Protein AF-A0A256WC87-F1 (afdb_monomer)

Secondary structure (DSSP, 8-state):
---S-HHHHHHTSS--GGG--------S-S-TTTSSPEEEE-TTS-EEEEEEEESSS-TTTTTHHHHHHHHHT-EEEEEEEEE-GGG-EE-SSSEEEEETHHHHHTTTS-HHHHHHHHHHHH--SEEEEE--TT--SS--GGGTEEEEETTEEEEEE--TTSTTHHHHHHHHHHHHHSBPTTSSB-EEEEEE-TT---TTS-EEETTEEEEEE-SSTTHHHHHHHHHHHSTTSEEEEEESS-BTTBSTTTT----S------EE-PPP--TT--------EE--------SS--PPP----TTT--------

pLDDT: mean 81.89, std 24.26, range [24.34, 98.88]

Structure (mmCIF, N/CA/C/O backbone):
data_AF-A0A256WC87-F1
#
_entry.id   AF-A0A256WC87-F1
#
loop_
_atom_site.group_PDB
_atom_site.id
_atom_site.type_symbol
_atom_site.label_atom_id
_atom_site.label_alt_id
_atom_site.label_comp_id
_atom_site.label_asym_id
_atom_site.label_entity_id
_atom_site.label_seq_id
_atom_site.pdbx_PDB_ins_code
_atom_site.Cartn_x
_atom_site.Cartn_y
_atom_site.Cartn_z
_atom_site.occupancy
_atom_site.B_iso_or_equiv
_atom_site.auth_seq_id
_atom_site.auth_comp_id
_atom_site.auth_asym_id
_atom_site.auth_atom_id
_atom_site.pdbx_PDB_model_num
ATOM 1 N N . MET A 1 1 ? -25.444 23.204 -10.578 1.00 29.23 1 MET A N 1
ATOM 2 C CA . MET A 1 1 ? -25.761 22.072 -11.476 1.00 29.23 1 MET A CA 1
ATOM 3 C C . MET A 1 1 ? -24.717 21.003 -11.229 1.00 29.23 1 MET A C 1
ATOM 5 O O . MET A 1 1 ? -23.544 21.307 -11.392 1.00 29.23 1 MET A O 1
ATOM 9 N N . LEU A 1 2 ? -25.117 19.812 -10.780 1.00 29.81 2 LEU A N 1
ATOM 10 C CA . LEU A 1 2 ? -24.203 18.667 -10.701 1.00 29.81 2 LEU A CA 1
ATOM 11 C C . LEU A 1 2 ? -23.815 18.253 -12.134 1.00 29.81 2 LEU A C 1
ATOM 13 O O . LEU A 1 2 ? -24.707 18.223 -12.989 1.00 29.81 2 LEU A O 1
ATOM 17 N N . PRO A 1 3 ? -22.534 17.967 -12.429 1.00 38.38 3 PRO A N 1
ATOM 18 C CA . PRO A 1 3 ? -22.144 17.466 -13.740 1.00 38.38 3 PRO A CA 1
ATOM 19 C C . PRO A 1 3 ? -22.794 16.102 -14.005 1.00 38.38 3 PRO A C 1
ATOM 21 O O . PRO A 1 3 ? -23.102 15.343 -13.085 1.00 38.38 3 PRO A O 1
ATOM 24 N N . ILE A 1 4 ? -23.047 15.819 -15.282 1.00 40.47 4 ILE A N 1
ATOM 25 C CA . ILE A 1 4 ? -23.907 14.719 -15.732 1.00 40.47 4 ILE A CA 1
ATOM 26 C C . ILE A 1 4 ? -23.342 13.354 -15.303 1.00 40.47 4 ILE A C 1
ATOM 28 O O . ILE A 1 4 ? -22.422 12.821 -15.916 1.00 40.47 4 ILE A O 1
ATOM 32 N N . ASN A 1 5 ? -23.959 12.806 -14.253 1.00 45.59 5 ASN A N 1
ATOM 33 C CA . ASN A 1 5 ? -24.055 11.398 -13.867 1.00 45.59 5 ASN A CA 1
ATOM 34 C C . ASN A 1 5 ? -22.873 10.477 -14.228 1.00 45.59 5 ASN A C 1
ATOM 36 O O . ASN A 1 5 ? -22.835 9.876 -15.305 1.00 45.59 5 ASN A O 1
ATOM 40 N N . THR A 1 6 ? -22.069 10.137 -13.217 1.00 50.97 6 THR A N 1
ATOM 41 C CA . THR A 1 6 ? -21.246 8.912 -13.189 1.00 50.97 6 THR A CA 1
ATOM 42 C C . THR A 1 6 ? -22.076 7.673 -13.562 1.00 50.97 6 THR A C 1
ATOM 44 O O . THR A 1 6 ? -21.622 6.831 -14.333 1.00 50.97 6 THR A O 1
ATOM 47 N N . LYS A 1 7 ? -23.351 7.625 -13.128 1.00 45.94 7 LYS A N 1
ATOM 48 C CA . LYS A 1 7 ? -24.334 6.606 -13.541 1.00 45.94 7 LYS A CA 1
ATOM 49 C C . LYS A 1 7 ? -24.484 6.494 -15.064 1.00 45.94 7 LYS A C 1
ATOM 51 O O . LYS A 1 7 ? -24.552 5.385 -15.575 1.00 45.94 7 LYS A O 1
ATOM 56 N N . THR A 1 8 ? -24.500 7.606 -15.803 1.00 49.91 8 THR A N 1
ATOM 57 C CA . THR A 1 8 ? -24.667 7.600 -17.267 1.00 49.91 8 THR A CA 1
ATOM 58 C C . THR A 1 8 ? -23.422 7.064 -17.974 1.00 49.91 8 THR A C 1
ATOM 60 O O . THR A 1 8 ? -23.573 6.321 -18.935 1.00 49.91 8 THR A O 1
ATOM 63 N N . ARG A 1 9 ? -22.209 7.345 -17.471 1.00 54.00 9 ARG A N 1
ATOM 64 C CA . ARG A 1 9 ? -20.972 6.726 -17.992 1.00 54.00 9 ARG A CA 1
ATOM 65 C C . ARG A 1 9 ? -20.932 5.213 -17.758 1.00 54.00 9 ARG A C 1
ATOM 67 O O . ARG A 1 9 ? -20.596 4.473 -18.680 1.00 54.00 9 ARG A O 1
ATOM 74 N N . VAL A 1 10 ? -21.320 4.752 -16.565 1.00 55.41 10 VAL A N 1
ATOM 75 C CA . VAL A 1 10 ? -21.417 3.313 -16.255 1.00 55.41 10 VAL A CA 1
ATOM 76 C C . VAL A 1 10 ? -22.456 2.628 -17.155 1.00 55.41 10 VAL A C 1
ATOM 78 O O . VAL A 1 10 ? -22.163 1.582 -17.720 1.00 55.41 10 VAL A O 1
ATOM 81 N N . LEU A 1 11 ? -23.615 3.260 -17.385 1.00 49.59 11 LEU A N 1
ATOM 82 C CA . LEU A 1 11 ? -24.676 2.770 -18.283 1.00 49.59 11 LEU A CA 1
ATOM 83 C C . LEU A 1 11 ? -24.272 2.659 -19.767 1.00 49.59 11 LEU A C 1
ATOM 85 O O . LEU A 1 11 ? -24.942 1.954 -20.515 1.00 49.59 11 LEU A O 1
ATOM 89 N N . THR A 1 12 ? -23.212 3.345 -20.205 1.00 51.91 12 THR A N 1
ATOM 90 C CA . THR A 1 12 ? -22.693 3.267 -21.588 1.00 51.91 12 THR A CA 1
ATOM 91 C C . THR A 1 12 ? -21.538 2.280 -21.774 1.00 51.91 12 THR A C 1
ATOM 93 O O . THR A 1 12 ? -21.081 2.086 -22.897 1.00 51.91 12 THR A O 1
ATOM 96 N N . SER A 1 13 ? -21.052 1.668 -20.693 1.00 57.66 13 SER A N 1
ATOM 97 C CA . SER A 1 13 ? -19.962 0.688 -20.715 1.00 57.66 13 SER A CA 1
ATOM 98 C C . SER A 1 13 ? -20.528 -0.738 -20.633 1.00 57.66 13 SER A C 1
ATOM 100 O O . SER A 1 13 ? -21.537 -0.929 -19.956 1.00 57.66 13 SER A O 1
ATOM 102 N N . PRO A 1 14 ? -19.898 -1.772 -21.227 1.00 57.88 14 PRO A N 1
ATOM 103 C CA . PRO A 1 14 ? -20.316 -3.176 -21.072 1.00 57.88 14 PRO A CA 1
ATOM 104 C C . PRO A 1 14 ? -20.108 -3.756 -19.651 1.00 57.88 14 PRO A C 1
ATOM 106 O O . PRO A 1 14 ? -20.120 -4.971 -19.466 1.00 57.88 14 PRO A O 1
ATOM 109 N N . ILE A 1 15 ? -19.910 -2.907 -18.637 1.00 66.88 15 ILE A N 1
ATOM 110 C CA . ILE A 1 15 ? -19.771 -3.294 -17.231 1.00 66.88 15 ILE A CA 1
ATOM 111 C C . ILE A 1 15 ? -21.112 -3.827 -16.714 1.00 66.88 15 ILE A C 1
ATOM 113 O O . ILE A 1 15 ? -22.155 -3.185 -16.843 1.00 66.88 15 ILE A O 1
ATOM 117 N N . ALA A 1 16 ? -21.080 -4.993 -16.069 1.00 68.06 16 ALA A N 1
ATOM 118 C CA . ALA A 1 16 ? -22.251 -5.580 -15.431 1.00 68.06 16 ALA A CA 1
ATOM 119 C C . ALA A 1 16 ? -22.661 -4.773 -14.184 1.00 68.06 16 ALA A C 1
ATOM 121 O O . ALA A 1 16 ? -22.195 -5.040 -13.079 1.00 68.06 16 ALA A O 1
ATOM 122 N N . ILE A 1 17 ? -23.586 -3.823 -14.361 1.00 72.62 17 ILE A N 1
ATOM 123 C CA . ILE A 1 17 ? -24.139 -2.952 -13.299 1.00 72.62 17 ILE A CA 1
ATOM 124 C C . ILE A 1 17 ? -24.705 -3.755 -12.115 1.00 72.62 17 ILE A C 1
ATOM 126 O O . ILE A 1 17 ? -24.721 -3.267 -10.992 1.00 72.62 17 ILE A O 1
ATOM 130 N N . ALA A 1 18 ? -25.105 -5.010 -12.341 1.00 79.81 18 ALA A N 1
ATOM 131 C CA . ALA A 1 18 ? -25.522 -5.949 -11.298 1.00 79.81 18 ALA A CA 1
ATOM 132 C C . ALA A 1 18 ? -24.468 -6.187 -10.191 1.00 79.81 18 ALA A C 1
ATOM 134 O O . ALA A 1 18 ? -24.830 -6.657 -9.118 1.00 79.81 18 ALA A O 1
ATOM 135 N N . ASN A 1 19 ? -23.194 -5.857 -10.438 1.00 77.31 19 ASN A N 1
ATOM 136 C CA . ASN A 1 19 ? -22.092 -5.954 -9.477 1.00 77.31 19 ASN A CA 1
ATOM 137 C C . ASN A 1 19 ? -21.581 -4.573 -9.005 1.00 77.31 19 ASN A C 1
ATOM 139 O O . ASN A 1 19 ? -20.462 -4.483 -8.501 1.00 77.31 19 ASN A O 1
ATOM 143 N N . CYS A 1 20 ? -22.355 -3.496 -9.196 1.00 79.75 20 CYS A N 1
ATOM 144 C CA . CYS A 1 20 ? -21.966 -2.128 -8.843 1.00 79.75 20 CYS A CA 1
ATOM 145 C C . CYS A 1 20 ? -22.897 -1.523 -7.782 1.00 79.75 20 CYS A C 1
ATOM 147 O O . CYS A 1 20 ? -24.007 -1.091 -8.096 1.00 79.75 20 CYS A O 1
ATOM 149 N N . ASP A 1 21 ? -22.392 -1.409 -6.555 1.00 81.25 21 ASP A N 1
ATOM 150 C CA . ASP A 1 21 ? -23.007 -0.630 -5.478 1.00 81.25 21 ASP A CA 1
ATOM 151 C C . ASP A 1 21 ? -22.465 0.813 -5.473 1.00 81.25 21 ASP A C 1
ATOM 153 O O . ASP A 1 21 ? -21.366 1.081 -5.966 1.00 81.25 21 ASP A O 1
ATOM 157 N N . PHE A 1 22 ? -23.235 1.767 -4.939 1.00 82.56 22 PHE A N 1
ATOM 158 C CA . PHE A 1 22 ? -22.880 3.193 -4.947 1.00 82.56 22 PHE A CA 1
ATOM 159 C C . PHE A 1 22 ? -23.104 3.835 -3.578 1.00 82.56 22 PHE A C 1
ATOM 161 O O . PHE A 1 22 ? -24.246 3.993 -3.150 1.00 82.56 22 PHE A O 1
ATOM 168 N N . ILE A 1 23 ? -22.023 4.302 -2.954 1.00 84.62 23 ILE A N 1
ATOM 169 C CA . ILE A 1 23 ? -22.073 5.192 -1.789 1.00 84.62 23 ILE A CA 1
ATOM 170 C C . ILE A 1 23 ? -22.092 6.640 -2.292 1.00 84.62 23 ILE A C 1
ATOM 172 O O . ILE A 1 23 ? -21.316 7.009 -3.175 1.00 84.62 23 ILE A O 1
ATOM 176 N N . ILE A 1 24 ? -22.996 7.464 -1.756 1.00 88.88 24 ILE A N 1
ATOM 177 C CA . ILE A 1 24 ? -23.088 8.891 -2.095 1.00 88.88 24 ILE A CA 1
ATOM 178 C C . ILE A 1 24 ? -22.466 9.702 -0.957 1.00 88.88 24 ILE A C 1
ATOM 180 O O . ILE A 1 24 ? -23.066 9.863 0.105 1.00 88.88 24 ILE A O 1
ATOM 184 N N . ALA A 1 25 ? -21.272 10.229 -1.213 1.00 89.19 25 ALA A N 1
ATOM 185 C CA . ALA A 1 25 ? -20.515 11.094 -0.317 1.00 89.19 25 ALA A CA 1
ATOM 186 C C . ALA A 1 25 ? -19.774 12.169 -1.135 1.00 89.19 25 ALA A C 1
ATOM 188 O O . ALA A 1 25 ? -19.466 11.924 -2.306 1.00 89.19 25 ALA A O 1
ATOM 189 N N . PRO A 1 26 ? -19.493 13.357 -0.572 1.00 93.12 26 PRO A N 1
ATOM 190 C CA . PRO A 1 26 ? -18.476 14.237 -1.133 1.00 93.12 26 PRO A CA 1
ATOM 191 C C . PRO A 1 26 ? -17.089 13.611 -0.919 1.00 93.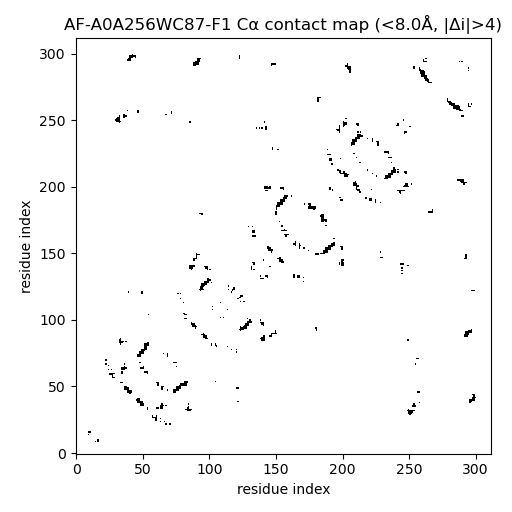12 26 PRO A C 1
ATOM 193 O O . PRO A 1 26 ? -16.834 13.068 0.146 1.00 93.12 26 PRO A O 1
ATOM 196 N N . SER A 1 27 ? -16.195 13.736 -1.898 1.00 93.44 27 SER A N 1
ATOM 197 C CA . SER A 1 27 ? -14.758 13.472 -1.743 1.00 93.44 27 SER A CA 1
ATOM 198 C C . SER A 1 27 ? -13.973 14.659 -2.312 1.00 93.44 27 SER A C 1
ATOM 200 O O . SER A 1 27 ? -14.484 15.420 -3.142 1.00 93.44 27 SER A O 1
ATOM 202 N N . ASN A 1 28 ? -12.747 14.862 -1.839 1.00 97.00 28 ASN A N 1
ATOM 203 C CA . ASN A 1 28 ? -11.798 15.805 -2.423 1.00 97.00 28 ASN A CA 1
ATOM 204 C C . ASN A 1 28 ? -10.981 15.167 -3.553 1.00 97.00 28 ASN A C 1
ATOM 206 O O . ASN A 1 28 ? -10.520 15.896 -4.434 1.00 97.00 28 ASN A O 1
ATOM 210 N N . SER A 1 29 ? -10.805 13.844 -3.548 1.00 95.62 29 SER A N 1
ATOM 211 C CA . SER A 1 29 ? -9.947 13.159 -4.512 1.00 95.62 29 SER A CA 1
ATOM 212 C C . SER A 1 29 ? -10.430 11.756 -4.909 1.00 95.62 29 SER A C 1
ATOM 214 O O . SER A 1 29 ? -11.580 11.379 -4.667 1.00 95.62 29 SER A O 1
ATOM 216 N N . TYR A 1 30 ? -9.557 11.033 -5.621 1.00 92.19 30 TYR A N 1
ATOM 217 C CA . TYR A 1 30 ? -9.735 9.655 -6.079 1.00 92.19 30 TYR A CA 1
ATOM 218 C C . TYR A 1 30 ? -8.702 8.682 -5.477 1.00 92.19 30 TYR A C 1
ATOM 220 O O . TYR A 1 30 ? -8.708 7.508 -5.841 1.00 92.19 30 TYR A O 1
ATOM 228 N N . TRP A 1 31 ? -7.826 9.136 -4.568 1.00 94.50 31 TRP A N 1
ATOM 229 C CA . TRP A 1 31 ? -6.810 8.297 -3.910 1.00 94.50 31 TRP A CA 1
ATOM 230 C C . TRP A 1 31 ? -7.416 7.497 -2.752 1.00 94.50 31 TRP A C 1
ATOM 232 O O . TRP A 1 31 ? -7.028 7.609 -1.595 1.00 94.50 31 TRP A O 1
ATOM 242 N N . THR A 1 32 ? -8.428 6.694 -3.070 1.00 90.81 32 THR A N 1
ATOM 243 C CA . THR A 1 32 ? -9.249 5.937 -2.114 1.00 90.81 32 THR A CA 1
ATOM 244 C C . THR A 1 32 ? -8.489 4.877 -1.313 1.00 90.81 32 THR A C 1
ATOM 246 O O . THR A 1 32 ? -9.080 4.252 -0.439 1.00 90.81 32 THR A O 1
ATOM 249 N N . ARG A 1 33 ? -7.220 4.619 -1.637 1.00 94.88 33 ARG A N 1
ATOM 250 C CA . ARG A 1 33 ? -6.299 3.837 -0.803 1.00 94.88 33 ARG A CA 1
ATOM 251 C C . ARG A 1 33 ? -5.878 4.618 0.431 1.00 94.88 33 ARG A C 1
ATOM 253 O O . ARG A 1 33 ? -5.863 4.050 1.516 1.00 94.88 33 ARG A O 1
ATOM 260 N N . ASP A 1 34 ? -5.572 5.898 0.252 1.00 95.31 34 ASP A N 1
ATOM 261 C CA . ASP A 1 34 ? -4.943 6.727 1.271 1.00 95.31 34 ASP A CA 1
ATOM 262 C C . ASP A 1 34 ? -5.902 7.068 2.406 1.00 95.31 34 ASP A C 1
ATOM 264 O O . ASP A 1 34 ? -5.517 6.974 3.560 1.00 95.31 34 ASP A O 1
ATOM 268 N N . TYR A 1 35 ? -7.144 7.420 2.067 1.00 94.31 35 TYR A N 1
ATOM 269 C CA . TYR A 1 35 ? -8.212 7.789 3.006 1.00 94.31 35 TYR A CA 1
ATOM 270 C C . TYR A 1 35 ? -9.281 6.697 3.172 1.00 94.31 35 TYR A C 1
ATOM 272 O O . TYR A 1 35 ? -10.340 6.923 3.752 1.00 94.31 35 TYR A O 1
ATOM 280 N N . GLY A 1 36 ? -9.082 5.536 2.545 1.00 90.06 36 GLY A N 1
ATOM 281 C CA . GLY A 1 36 ? -10.065 4.457 2.544 1.00 90.06 36 GLY A CA 1
ATOM 282 C C . GLY A 1 36 ? -10.142 3.733 3.888 1.00 90.06 36 GLY A C 1
ATOM 283 O O . GLY A 1 36 ? -9.151 3.678 4.611 1.00 90.06 36 GLY A O 1
ATOM 284 N N . PRO A 1 37 ? -11.288 3.107 4.204 1.00 89.94 37 PRO A N 1
ATOM 285 C CA . PRO A 1 37 ? -11.451 2.377 5.454 1.00 89.94 37 PRO A CA 1
ATOM 286 C C . PRO A 1 37 ? -10.478 1.196 5.550 1.00 89.94 37 PRO A C 1
ATOM 288 O O . PRO A 1 37 ? -10.412 0.356 4.643 1.00 89.94 37 PRO A O 1
ATOM 291 N N . TRP A 1 38 ? -9.770 1.083 6.673 1.00 90.88 38 TRP A N 1
ATOM 292 C CA . TRP A 1 38 ? -9.027 -0.128 7.016 1.00 90.88 38 TRP A CA 1
ATOM 293 C C . TRP A 1 38 ? -9.989 -1.077 7.732 1.00 90.88 38 TRP A C 1
ATOM 295 O O . TRP A 1 38 ? -10.622 -0.693 8.709 1.00 90.88 38 TRP A O 1
ATOM 305 N N . TYR A 1 39 ? -10.162 -2.303 7.239 1.00 89.00 39 TYR A N 1
ATOM 306 C CA . TYR A 1 39 ? -11.059 -3.266 7.888 1.00 89.00 39 TYR A CA 1
ATOM 307 C C . TYR A 1 39 ? -10.306 -4.066 8.948 1.00 89.00 39 TYR A C 1
ATOM 309 O O . TYR A 1 39 ? -9.190 -4.519 8.705 1.00 89.00 39 TYR A O 1
ATOM 317 N N . VAL A 1 40 ? -10.959 -4.298 10.084 1.00 88.38 40 VAL A N 1
ATOM 318 C CA . VAL A 1 40 ? -10.450 -5.106 11.203 1.00 88.38 40 VAL A CA 1
ATOM 319 C C . VAL A 1 40 ? -11.440 -6.214 11.564 1.00 88.38 40 VAL A C 1
ATOM 321 O O . VAL A 1 40 ? -12.633 -6.101 11.269 1.00 88.38 40 VAL A O 1
ATOM 324 N N . LEU A 1 41 ? -10.952 -7.280 12.202 1.00 84.56 41 LEU A N 1
ATOM 325 C CA . LEU A 1 41 ? -11.785 -8.182 12.999 1.00 84.56 41 LEU A CA 1
ATOM 326 C C . LEU A 1 41 ? -11.601 -7.812 14.470 1.00 84.56 41 LEU A C 1
ATOM 328 O O . LEU A 1 41 ? -10.471 -7.715 14.942 1.00 84.56 41 LEU A O 1
ATOM 332 N N . ASP A 1 42 ? -12.701 -7.602 15.186 1.00 81.50 42 ASP A N 1
ATOM 333 C CA . ASP A 1 42 ? -12.665 -7.316 16.617 1.00 81.50 42 ASP A CA 1
ATOM 334 C C . ASP A 1 42 ? -12.550 -8.603 17.465 1.00 81.50 42 ASP A C 1
ATOM 336 O O . ASP A 1 42 ? -12.523 -9.730 16.960 1.00 81.50 42 ASP A O 1
ATOM 340 N N . GLY A 1 43 ? -12.488 -8.446 18.791 1.00 77.75 43 GLY A N 1
ATOM 341 C CA . GLY A 1 43 ? -12.426 -9.571 19.736 1.00 77.75 43 GLY A CA 1
ATOM 342 C C . GLY A 1 43 ? -13.695 -10.436 19.824 1.00 77.75 43 GLY A C 1
ATOM 343 O O . GLY A 1 43 ? -13.701 -11.407 20.580 1.00 77.75 43 GLY A O 1
ATOM 344 N N . ASN A 1 44 ? -14.757 -10.099 19.084 1.00 82.25 44 ASN A N 1
ATOM 345 C CA . ASN A 1 44 ? -15.986 -10.887 18.946 1.00 82.25 44 ASN A CA 1
ATOM 346 C C . ASN A 1 44 ? -16.050 -11.634 17.600 1.00 82.25 44 ASN A C 1
ATOM 348 O O . ASN A 1 44 ? -17.082 -12.225 17.278 1.00 82.25 44 ASN A O 1
ATOM 352 N N . ASP A 1 45 ? -14.961 -11.612 16.825 1.00 79.50 45 ASP A N 1
ATOM 353 C CA . ASP A 1 45 ? -14.878 -12.096 15.447 1.00 79.50 45 ASP A CA 1
ATOM 354 C C . ASP A 1 45 ? -15.808 -11.296 14.482 1.00 79.50 45 ASP A C 1
ATOM 356 O O . ASP A 1 45 ? -16.179 -11.790 13.410 1.00 79.50 45 ASP A O 1
ATOM 360 N N . GLU A 1 46 ? -16.184 -10.049 14.827 1.00 84.44 46 GLU A N 1
ATOM 361 C CA . GLU A 1 46 ? -16.994 -9.150 13.989 1.00 84.44 46 GLU A CA 1
ATOM 362 C C . GLU A 1 46 ? -16.134 -8.186 13.158 1.00 84.44 46 GLU A C 1
ATOM 364 O O . GLU A 1 46 ? -15.071 -7.735 13.574 1.00 84.44 46 GLU A O 1
ATOM 369 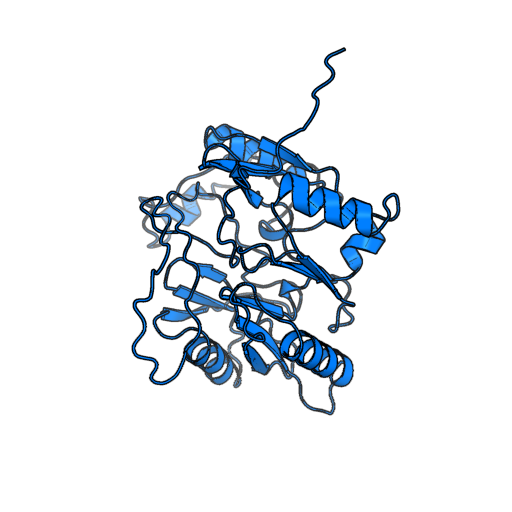N N . ILE A 1 47 ? -16.611 -7.830 11.961 1.00 86.12 47 ILE A N 1
ATOM 370 C CA . ILE A 1 47 ? -15.898 -6.910 11.063 1.00 86.12 47 ILE A CA 1
ATOM 371 C C . ILE A 1 47 ? -16.232 -5.463 11.406 1.00 86.12 47 ILE A C 1
ATOM 373 O O . ILE A 1 47 ? -17.393 -5.057 11.288 1.00 86.12 47 ILE A O 1
ATOM 377 N N . GLY A 1 48 ? -15.198 -4.686 11.721 1.00 90.00 48 GLY A N 1
ATOM 378 C CA . GLY A 1 48 ? -15.250 -3.234 11.858 1.00 90.00 48 GLY A CA 1
ATOM 379 C C . GLY A 1 48 ? -14.409 -2.507 10.808 1.00 90.00 48 GLY A C 1
ATOM 380 O O . GLY A 1 48 ? -13.759 -3.122 9.958 1.00 90.00 48 GLY A O 1
ATOM 381 N N . ILE A 1 49 ? -14.432 -1.181 10.890 1.00 92.31 49 ILE A N 1
ATOM 382 C CA . ILE A 1 49 ? -13.523 -0.264 10.202 1.00 92.31 49 ILE A CA 1
ATOM 383 C C . ILE A 1 49 ? -12.720 0.491 11.260 1.00 92.31 49 ILE A C 1
ATOM 385 O O . ILE A 1 49 ? -13.305 0.990 12.220 1.00 92.31 49 ILE A O 1
ATOM 389 N N . VAL A 1 50 ? -11.411 0.605 11.055 1.00 94.38 50 VAL A N 1
ATOM 390 C CA . VAL A 1 50 ? -10.567 1.617 11.692 1.00 94.38 50 VAL A CA 1
ATOM 391 C C . VAL A 1 50 ? -10.470 2.821 10.754 1.00 94.38 50 VAL A C 1
ATOM 393 O O . VAL A 1 50 ? -10.148 2.686 9.570 1.00 94.38 50 VAL A O 1
ATOM 396 N N . ASP A 1 51 ? -10.822 3.975 11.306 1.00 95.94 51 ASP A N 1
ATOM 397 C CA . ASP A 1 51 ? -10.624 5.322 10.775 1.00 95.94 51 ASP A CA 1
ATOM 398 C C . ASP A 1 51 ? -9.326 5.903 11.353 1.00 95.94 51 ASP A C 1
ATOM 400 O O . ASP A 1 51 ? -8.928 5.528 12.458 1.00 95.94 51 ASP A O 1
ATOM 404 N N . PHE A 1 52 ? -8.692 6.827 10.642 1.00 96.44 52 PHE A N 1
ATOM 405 C CA . PHE A 1 52 ? -7.454 7.512 11.037 1.00 96.44 52 PHE A CA 1
ATOM 406 C C . PHE A 1 52 ? -7.449 8.912 10.414 1.00 96.44 52 PHE A C 1
ATOM 408 O O . PHE A 1 52 ? -8.159 9.143 9.436 1.00 96.44 52 PHE A O 1
ATOM 415 N N . GLU A 1 53 ? -6.663 9.852 10.942 1.00 98.25 53 GLU A N 1
ATOM 416 C CA . GLU A 1 53 ? -6.599 11.190 10.346 1.00 98.25 53 GLU A CA 1
ATOM 417 C C . GLU A 1 53 ? -5.808 11.121 9.033 1.00 98.25 53 GLU A C 1
ATOM 419 O O . GLU A 1 53 ? -4.621 10.791 9.006 1.00 98.25 53 GLU A O 1
ATOM 424 N N . TYR A 1 54 ? -6.463 11.415 7.912 1.00 98.06 54 TYR A N 1
ATOM 425 C CA . TYR A 1 54 ? -5.791 11.440 6.620 1.00 98.06 54 TYR A CA 1
ATOM 426 C C . TYR A 1 54 ? -4.791 12.602 6.557 1.00 98.06 54 TYR A C 1
ATOM 428 O O . TYR A 1 54 ? -5.190 13.766 6.598 1.00 98.06 54 TYR A O 1
ATOM 436 N N . ASN A 1 55 ? -3.511 12.284 6.338 1.00 97.38 55 ASN A N 1
ATOM 437 C CA . ASN A 1 55 ? -2.357 13.197 6.303 1.00 97.38 55 ASN A CA 1
ATOM 438 C C . ASN A 1 55 ? -2.341 14.270 5.186 1.00 97.38 55 ASN A C 1
ATOM 440 O O . ASN A 1 55 ? -1.291 14.770 4.769 1.00 97.38 55 ASN A O 1
ATOM 444 N N . ARG A 1 56 ? -3.497 14.632 4.621 1.00 97.81 56 ARG A N 1
ATOM 445 C CA . ARG A 1 56 ? -3.654 15.674 3.598 1.00 97.81 56 ARG A CA 1
ATOM 446 C C . ARG A 1 56 ? -4.838 16.568 3.976 1.00 97.81 56 ARG A C 1
ATOM 448 O O . ARG A 1 56 ? -5.847 16.060 4.452 1.00 97.81 56 ARG A O 1
ATOM 455 N N . PRO A 1 57 ? -4.811 17.882 3.667 1.00 97.38 57 PRO A N 1
ATOM 456 C CA . PRO A 1 57 ? -5.891 18.824 3.992 1.00 97.38 57 PRO A CA 1
ATOM 457 C C . PRO A 1 57 ? -7.133 18.613 3.099 1.00 97.38 57 PRO A C 1
ATOM 459 O O . PRO A 1 57 ? -7.471 19.432 2.239 1.00 97.38 57 PRO A O 1
ATOM 462 N N . ARG A 1 58 ? -7.791 17.464 3.271 1.00 97.94 58 ARG A N 1
ATOM 463 C CA . ARG A 1 58 ? -8.848 16.899 2.427 1.00 97.94 58 ARG A CA 1
ATOM 464 C C . ARG A 1 58 ? -9.992 16.376 3.314 1.00 97.94 58 ARG A C 1
ATOM 466 O O . ARG A 1 58 ? -10.236 15.173 3.375 1.00 97.94 58 ARG A O 1
ATOM 473 N N . PRO A 1 59 ? -10.728 17.265 4.007 1.00 97.44 59 PRO A N 1
ATOM 474 C CA . PRO A 1 59 ? -11.707 16.871 5.024 1.00 97.44 59 PRO A CA 1
ATOM 475 C C . PRO A 1 59 ? -12.922 16.104 4.476 1.00 97.44 59 PRO A C 1
ATOM 477 O O . PRO A 1 59 ? -13.644 15.486 5.251 1.00 97.44 59 PRO A O 1
ATOM 480 N N . ALA A 1 60 ? -13.185 16.139 3.164 1.00 96.19 60 ALA A N 1
ATOM 481 C CA . ALA A 1 60 ? -14.221 15.303 2.559 1.00 96.19 60 ALA A CA 1
ATOM 482 C C . ALA A 1 60 ? -13.719 13.881 2.266 1.00 96.19 60 ALA A C 1
ATOM 484 O O . ALA A 1 60 ? -14.522 12.960 2.318 1.00 96.19 60 ALA A O 1
ATOM 485 N N . ASP A 1 61 ? -12.419 13.701 2.001 1.00 96.50 61 ASP A N 1
ATOM 486 C CA . ASP A 1 61 ? -11.789 12.376 1.904 1.00 96.50 61 ASP A CA 1
ATOM 487 C C . ASP A 1 61 ? -11.690 11.730 3.296 1.00 96.50 61 ASP A C 1
ATOM 489 O O . ASP A 1 61 ? -12.125 10.597 3.477 1.00 96.50 61 ASP A O 1
ATOM 493 N N . ASN A 1 62 ? -11.240 12.496 4.298 1.00 96.69 62 ASN A N 1
ATOM 494 C CA . ASN A 1 62 ? -11.135 12.061 5.699 1.00 96.69 62 ASN A CA 1
ATOM 495 C C . ASN A 1 62 ? -12.488 11.626 6.311 1.00 96.69 62 ASN A C 1
ATOM 497 O O . ASN A 1 62 ? -12.548 10.841 7.242 1.00 96.69 62 ASN A O 1
ATOM 501 N N . ALA A 1 63 ? -13.616 12.101 5.770 1.00 96.00 63 ALA A N 1
ATOM 502 C CA . ALA A 1 63 ? -14.955 11.711 6.225 1.00 96.00 63 ALA A CA 1
ATOM 503 C C . ALA A 1 63 ? -15.500 10.417 5.574 1.00 96.00 63 ALA A C 1
ATOM 505 O O . ALA A 1 63 ? -16.634 10.009 5.859 1.00 96.00 63 ALA A O 1
ATOM 506 N N . ILE A 1 64 ? -14.756 9.786 4.655 1.00 94.56 64 ILE A N 1
ATOM 507 C CA . ILE A 1 64 ? -15.237 8.626 3.892 1.00 94.56 64 ILE A CA 1
ATOM 508 C C . ILE A 1 64 ? -15.330 7.340 4.729 1.00 94.56 64 ILE A C 1
ATOM 510 O O . ILE A 1 64 ? -16.371 6.686 4.603 1.00 94.56 64 ILE A O 1
ATOM 514 N N . PRO A 1 65 ? -14.361 6.943 5.579 1.00 93.56 65 PRO A N 1
ATOM 515 C CA . PRO A 1 65 ? -14.453 5.677 6.315 1.00 93.56 65 PRO A CA 1
ATOM 516 C C . PRO A 1 65 ? -15.680 5.618 7.230 1.00 93.56 65 PRO A C 1
ATOM 518 O O . PRO A 1 65 ? -16.470 4.673 7.128 1.00 93.56 65 PRO A O 1
ATOM 521 N N . ALA A 1 66 ? -15.945 6.682 7.996 1.00 94.94 66 ALA A N 1
ATOM 522 C CA . ALA A 1 66 ? -17.180 6.840 8.766 1.00 94.94 66 ALA A CA 1
ATOM 523 C C . ALA A 1 66 ? -18.456 6.703 7.910 1.00 94.94 66 ALA A C 1
ATOM 525 O O . ALA A 1 66 ? -19.442 6.083 8.328 1.00 94.94 66 ALA A O 1
ATOM 526 N N . LYS A 1 67 ? -18.450 7.236 6.679 1.00 93.62 67 LYS A N 1
ATOM 527 C CA . LYS A 1 67 ? -19.582 7.097 5.756 1.00 93.62 67 LYS A CA 1
ATOM 528 C C . LYS A 1 67 ? -19.739 5.665 5.232 1.00 93.62 67 LYS A C 1
ATOM 530 O O . LYS A 1 67 ? -20.870 5.197 5.104 1.00 93.62 67 LYS A O 1
ATOM 535 N N . VAL A 1 68 ? -18.640 4.961 4.961 1.00 90.25 68 VAL A N 1
ATOM 536 C CA . VAL A 1 68 ? -18.659 3.546 4.553 1.00 90.25 68 VAL A CA 1
ATOM 537 C C . VAL A 1 68 ? -19.161 2.660 5.698 1.00 90.25 68 VAL A C 1
ATOM 539 O O . VAL A 1 68 ? -20.019 1.810 5.462 1.00 90.25 68 VAL A O 1
ATOM 542 N N . ALA A 1 69 ? -18.718 2.893 6.937 1.00 91.75 69 ALA A N 1
ATOM 543 C CA . ALA A 1 69 ? -19.200 2.168 8.114 1.00 91.75 69 ALA A CA 1
ATOM 544 C C . ALA A 1 69 ? -20.717 2.329 8.316 1.00 91.75 69 ALA A C 1
ATOM 546 O O . ALA A 1 69 ? -21.420 1.338 8.534 1.00 91.75 69 ALA A O 1
ATOM 547 N N . GLN A 1 70 ? -21.240 3.552 8.144 1.00 94.12 70 GLN A N 1
ATOM 548 C CA . GLN A 1 70 ? -22.678 3.831 8.199 1.00 94.12 70 GLN A CA 1
ATOM 549 C C . GLN A 1 70 ? -23.474 3.052 7.137 1.00 94.12 70 GLN A C 1
ATOM 551 O O . GLN A 1 70 ? -24.494 2.452 7.467 1.00 94.12 70 GLN A O 1
ATOM 556 N N . GLU A 1 71 ? -23.040 3.071 5.873 1.00 90.75 71 GLU A N 1
ATOM 557 C CA . GLU A 1 71 ? -23.751 2.400 4.769 1.00 90.75 71 GLU A CA 1
ATOM 558 C C . GLU A 1 71 ? -23.666 0.865 4.858 1.00 90.75 71 GLU A C 1
ATOM 560 O O . GLU A 1 71 ? -24.601 0.168 4.469 1.00 90.75 71 GLU A O 1
ATOM 565 N N . LEU A 1 72 ? -22.567 0.32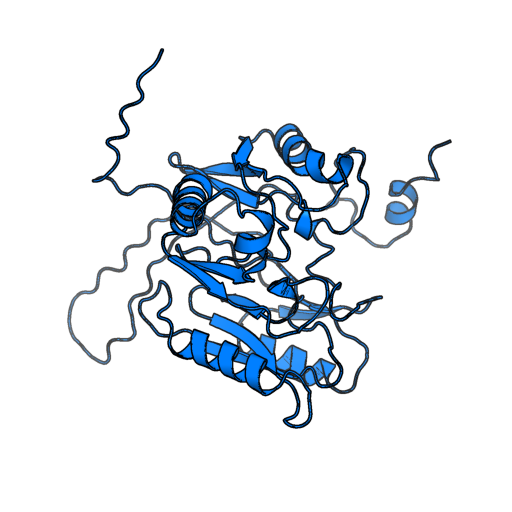3 5.398 1.00 87.50 72 LEU A N 1
ATOM 566 C CA . LEU A 1 72 ? -22.380 -1.120 5.600 1.00 87.50 72 LEU A CA 1
ATOM 567 C C . LEU A 1 72 ? -22.982 -1.649 6.914 1.00 87.50 72 LEU A C 1
ATOM 569 O O . LEU A 1 72 ? -23.059 -2.869 7.086 1.00 87.50 72 LEU A O 1
ATOM 573 N N . GLY A 1 73 ? -23.389 -0.768 7.834 1.00 92.12 73 GLY A N 1
ATOM 574 C CA . GLY A 1 73 ? -23.912 -1.138 9.151 1.00 92.12 73 GLY A CA 1
ATOM 575 C C . GLY A 1 73 ? -22.893 -1.902 10.001 1.00 92.12 73 GLY A C 1
ATOM 576 O O . GLY A 1 73 ? -23.220 -2.960 10.539 1.00 92.12 73 GLY A O 1
ATOM 577 N N . ILE A 1 74 ? -21.654 -1.408 10.066 1.00 89.94 74 ILE A N 1
ATOM 578 C CA . ILE A 1 74 ? -20.550 -2.012 10.831 1.00 89.94 74 ILE A CA 1
ATOM 579 C C . ILE A 1 74 ? -19.916 -1.020 11.803 1.00 89.94 74 ILE A C 1
ATOM 581 O O . ILE A 1 74 ? -20.066 0.192 11.649 1.00 89.94 74 ILE A O 1
ATOM 585 N N . ASN A 1 75 ? -19.219 -1.553 12.807 1.00 92.75 75 ASN A N 1
ATOM 586 C CA . ASN A 1 75 ? -18.555 -0.760 13.836 1.00 92.75 75 ASN A CA 1
ATOM 587 C C . ASN A 1 75 ? -17.449 0.114 13.226 1.00 92.75 75 ASN A C 1
ATOM 589 O O . ASN A 1 75 ? -16.742 -0.318 12.314 1.00 92.75 75 ASN A O 1
ATOM 593 N N . LEU A 1 76 ? -17.312 1.330 13.754 1.00 94.56 76 LEU A N 1
ATOM 594 C CA . LEU A 1 76 ? -16.247 2.273 13.433 1.00 94.56 76 LEU A CA 1
ATOM 595 C C . LEU A 1 76 ? -15.418 2.507 14.698 1.00 94.56 76 LEU A C 1
ATOM 597 O O . LEU A 1 76 ? -15.970 2.874 15.737 1.00 94.56 76 LEU A O 1
ATOM 601 N N . PHE A 1 77 ? -14.112 2.323 14.586 1.00 95.12 77 PHE A N 1
ATOM 602 C CA . PHE A 1 77 ? -13.114 2.673 15.588 1.00 95.12 77 PHE A CA 1
ATOM 603 C C . PHE A 1 77 ? -12.283 3.827 15.023 1.00 95.12 77 PHE A C 1
ATOM 605 O O . PHE A 1 77 ? -12.004 3.828 13.830 1.00 95.12 77 PHE A O 1
ATOM 612 N N . VAL A 1 78 ? -11.911 4.812 15.839 1.00 96.62 78 VAL A N 1
ATOM 613 C CA . VAL A 1 78 ? -11.121 5.970 15.385 1.00 96.62 78 VAL A CA 1
ATOM 614 C C . VAL A 1 78 ? -9.762 5.913 16.066 1.00 96.62 78 VAL A C 1
ATOM 616 O O . VAL A 1 78 ? -9.695 5.995 17.291 1.00 96.62 78 VAL A O 1
ATOM 619 N N . MET A 1 79 ? -8.712 5.729 15.272 1.00 96.50 79 MET A N 1
ATOM 620 C CA . MET A 1 79 ? -7.320 5.659 15.700 1.00 96.50 79 MET A CA 1
ATOM 621 C C . MET A 1 79 ? -6.695 7.058 15.628 1.00 96.50 79 MET A C 1
ATOM 623 O O . MET A 1 79 ? -6.780 7.726 14.601 1.00 96.50 79 MET A O 1
ATOM 627 N N . ASP A 1 80 ? -6.077 7.502 16.723 1.00 96.69 80 ASP A N 1
ATOM 628 C CA . ASP A 1 80 ? -5.481 8.842 16.862 1.00 96.69 80 ASP A CA 1
ATOM 629 C C . ASP A 1 80 ? -4.066 8.870 16.250 1.00 96.69 80 ASP A C 1
ATOM 631 O O . ASP A 1 80 ? -3.060 8.925 16.953 1.00 96.69 80 ASP A O 1
ATOM 635 N N . ILE A 1 81 ? -4.004 8.702 14.925 1.00 98.06 81 ILE A N 1
ATOM 636 C CA . ILE A 1 81 ? -2.784 8.649 14.106 1.00 98.06 81 ILE A CA 1
ATOM 637 C C . ILE A 1 81 ? -3.041 9.406 12.800 1.00 98.06 81 ILE A C 1
ATOM 639 O O . ILE A 1 81 ? -4.033 9.142 12.118 1.00 98.06 81 ILE A O 1
ATOM 643 N N . GLU A 1 82 ? -2.124 10.298 12.426 1.00 98.50 82 GLU A N 1
ATOM 644 C CA . GLU A 1 82 ? -2.077 10.928 11.104 1.00 98.50 82 GLU A CA 1
ATOM 645 C C . GLU A 1 82 ? -1.320 10.015 10.126 1.00 98.50 82 GLU A C 1
ATOM 647 O O . GLU A 1 82 ? -0.169 9.657 10.373 1.00 98.50 82 GLU A O 1
ATOM 652 N N . THR A 1 83 ? -1.956 9.567 9.038 1.00 97.69 83 THR A N 1
ATOM 653 C CA . THR A 1 83 ? -1.312 8.666 8.061 1.00 97.69 83 THR A CA 1
ATOM 654 C C . THR A 1 83 ? -2.046 8.621 6.710 1.00 97.69 83 THR A C 1
ATOM 656 O O . THR A 1 83 ? -3.015 9.345 6.468 1.00 97.69 83 THR A O 1
ATOM 659 N N . ALA A 1 84 ? -1.579 7.760 5.806 1.00 96.75 84 ALA A N 1
ATOM 660 C CA . ALA A 1 84 ? -2.240 7.392 4.561 1.00 96.75 84 ALA A CA 1
ATOM 661 C C . ALA A 1 84 ? -2.144 5.878 4.339 1.00 96.75 84 ALA A C 1
ATOM 663 O O . ALA A 1 84 ? -1.075 5.287 4.461 1.00 96.75 84 ALA A O 1
ATOM 664 N N . GLY A 1 85 ? -3.236 5.247 3.905 1.00 94.44 85 GLY A N 1
ATOM 665 C CA . GLY A 1 85 ? -3.265 3.815 3.584 1.00 94.44 85 GLY A CA 1
ATOM 666 C C . GLY A 1 85 ? -2.329 3.356 2.458 1.00 94.44 85 GLY A C 1
ATOM 667 O O . GLY A 1 85 ? -2.097 2.155 2.350 1.00 94.44 85 GLY A O 1
ATOM 668 N N . GLY A 1 86 ? -1.778 4.252 1.629 1.00 95.56 86 GLY A N 1
ATOM 669 C CA . GLY A 1 86 ? -0.682 3.921 0.704 1.00 95.56 86 GLY A CA 1
ATOM 670 C C . GLY A 1 86 ? 0.653 3.686 1.421 1.00 95.56 86 GLY A C 1
ATOM 671 O O . GLY A 1 86 ? 1.472 2.888 0.964 1.00 95.56 86 GLY A O 1
ATOM 672 N N . ASN A 1 87 ? 0.825 4.294 2.600 1.00 98.12 87 ASN A N 1
ATOM 673 C CA . ASN A 1 87 ? 1.947 4.055 3.497 1.00 98.12 87 ASN A CA 1
ATOM 674 C C . ASN A 1 87 ? 1.663 2.999 4.586 1.00 98.12 87 ASN A C 1
ATOM 676 O O . ASN A 1 87 ? 2.295 3.004 5.637 1.00 98.12 87 ASN A O 1
ATOM 680 N N . TYR A 1 88 ? 0.722 2.081 4.364 1.00 97.12 88 TYR A N 1
ATOM 681 C CA . TYR A 1 88 ? 0.470 0.983 5.295 1.00 97.12 88 TYR A CA 1
ATOM 682 C C . TYR A 1 88 ? 0.195 -0.329 4.567 1.00 97.12 88 TYR A C 1
ATOM 684 O O . TYR A 1 88 ? -0.624 -0.415 3.647 1.00 97.12 88 TYR A O 1
ATOM 692 N N . MET A 1 89 ? 0.838 -1.393 5.036 1.00 92.69 89 MET A N 1
ATOM 693 C CA . MET A 1 89 ? 0.474 -2.760 4.690 1.00 92.69 89 MET A CA 1
ATOM 694 C C . MET A 1 89 ? 0.743 -3.710 5.846 1.00 92.69 89 MET A C 1
ATOM 696 O O . MET A 1 89 ? 1.656 -3.507 6.638 1.00 92.69 89 MET A O 1
ATOM 700 N N . CYS A 1 90 ? -0.015 -4.799 5.898 1.00 93.12 90 CYS A N 1
ATOM 701 C CA . CYS A 1 90 ? 0.251 -5.907 6.800 1.00 93.12 90 CYS A CA 1
ATOM 702 C C . CYS A 1 90 ? 0.323 -7.229 6.040 1.00 93.12 90 CYS A C 1
ATOM 704 O O . CYS A 1 90 ? -0.227 -7.361 4.942 1.00 93.12 90 CYS A O 1
ATOM 706 N N . ASN A 1 91 ? 1.003 -8.207 6.635 1.00 88.75 91 ASN A N 1
ATOM 707 C CA . ASN A 1 91 ? 0.931 -9.610 6.227 1.00 88.75 91 ASN A CA 1
ATOM 708 C C . ASN A 1 91 ? -0.314 -10.306 6.819 1.00 88.75 91 ASN A C 1
ATOM 710 O O . ASN A 1 91 ? -0.550 -11.486 6.578 1.00 88.75 91 ASN A O 1
ATOM 714 N N . GLY A 1 92 ? -1.075 -9.579 7.647 1.00 84.69 92 GLY A N 1
ATOM 715 C CA . GLY A 1 92 ? -2.322 -10.010 8.263 1.00 84.69 92 GLY A CA 1
ATOM 716 C C . GLY A 1 92 ? -2.212 -11.118 9.320 1.00 84.69 92 GLY A C 1
ATOM 717 O O . GLY A 1 92 ? -3.211 -11.700 9.751 1.00 84.69 92 GLY A O 1
ATOM 718 N N . MET A 1 93 ? -0.998 -11.408 9.775 1.00 88.06 93 MET A N 1
ATOM 719 C CA . MET A 1 93 ? -0.725 -12.334 10.865 1.00 88.06 93 MET A CA 1
ATOM 720 C C . MET A 1 93 ? 0.168 -11.668 11.920 1.00 88.06 93 MET A C 1
ATOM 722 O O . MET A 1 93 ? 1.160 -12.236 12.369 1.00 88.06 93 MET A O 1
ATOM 726 N N . GLY A 1 94 ? -0.207 -10.450 12.311 1.00 87.94 94 GLY A N 1
ATOM 727 C CA . GLY A 1 94 ? 0.466 -9.669 13.349 1.00 87.94 94 GLY A CA 1
ATOM 728 C C . GLY A 1 94 ? 1.640 -8.814 12.864 1.00 87.94 94 GLY A C 1
ATOM 729 O O . GLY A 1 94 ? 2.101 -7.998 13.646 1.00 87.94 94 GLY A O 1
ATOM 730 N N . ILE A 1 95 ? 2.094 -8.931 11.609 1.00 96.12 95 ILE A N 1
ATOM 731 C CA . ILE A 1 95 ? 3.188 -8.097 11.083 1.00 96.12 95 ILE A CA 1
ATOM 732 C C . ILE A 1 95 ? 2.637 -6.999 10.165 1.00 96.12 95 ILE A C 1
ATOM 734 O O . ILE A 1 95 ? 1.857 -7.280 9.245 1.00 96.12 95 ILE A O 1
ATOM 738 N N . ALA A 1 96 ? 3.076 -5.757 10.378 1.00 97.00 96 ALA A N 1
ATOM 739 C CA . ALA A 1 96 ? 2.842 -4.625 9.479 1.00 97.00 96 ALA A CA 1
ATOM 740 C C . ALA A 1 96 ? 4.132 -3.911 9.063 1.00 97.00 96 ALA A C 1
ATOM 742 O O . ALA A 1 96 ? 5.197 -4.141 9.631 1.00 97.00 96 ALA A O 1
ATOM 743 N N . SER A 1 97 ? 4.031 -3.035 8.062 1.00 98.44 97 SER A N 1
ATOM 744 C CA . SER A 1 97 ? 5.115 -2.150 7.648 1.00 98.44 97 SER A CA 1
ATOM 745 C C . SER A 1 97 ? 4.627 -0.844 7.010 1.00 98.44 97 SER A C 1
ATOM 747 O O . SER A 1 97 ? 3.557 -0.793 6.393 1.00 98.44 97 SER A O 1
ATOM 749 N N . SER A 1 98 ? 5.442 0.199 7.178 1.00 98.50 98 SER A N 1
ATOM 750 C CA . SER A 1 98 ? 5.340 1.528 6.570 1.00 98.50 98 SER A CA 1
ATOM 751 C C . SER A 1 98 ? 6.734 2.124 6.358 1.00 98.50 98 SER A C 1
ATOM 753 O O . SER A 1 98 ? 7.734 1.592 6.849 1.00 98.50 98 SER A O 1
ATOM 755 N N . THR A 1 99 ? 6.799 3.282 5.703 1.00 98.69 99 THR A N 1
ATOM 756 C CA . THR A 1 99 ? 7.968 4.162 5.815 1.00 98.69 99 THR A CA 1
ATOM 757 C C . THR A 1 99 ? 8.001 4.881 7.174 1.00 98.69 99 THR A C 1
ATOM 759 O O . THR A 1 99 ? 6.995 4.925 7.895 1.00 98.69 99 THR A O 1
ATOM 762 N N . ASP A 1 100 ? 9.137 5.496 7.500 1.00 97.94 100 ASP A N 1
ATOM 763 C CA . ASP A 1 100 ? 9.372 6.361 8.661 1.00 97.94 100 ASP A CA 1
ATOM 764 C C . ASP A 1 100 ? 8.605 7.694 8.630 1.00 97.94 100 ASP A C 1
ATOM 766 O O . ASP A 1 100 ? 8.526 8.372 9.659 1.00 97.94 100 ASP A O 1
ATOM 770 N N . LEU A 1 101 ? 7.911 8.011 7.526 1.00 98.31 101 LEU A N 1
ATOM 771 C CA . LEU A 1 101 ? 6.897 9.071 7.470 1.00 98.31 101 LEU A CA 1
ATOM 772 C C . LEU A 1 101 ? 5.884 8.951 8.625 1.00 98.31 101 LEU A C 1
ATOM 774 O O . LEU A 1 101 ? 5.477 9.974 9.175 1.00 98.31 101 LEU A O 1
ATOM 778 N N . ILE A 1 102 ? 5.545 7.726 9.059 1.00 98.50 102 ILE A N 1
ATOM 779 C CA . ILE A 1 102 ? 4.655 7.505 10.210 1.00 98.50 102 ILE A CA 1
ATOM 780 C C . ILE A 1 102 ? 5.179 8.180 11.489 1.00 98.50 102 ILE A C 1
ATOM 782 O O . ILE A 1 102 ? 4.394 8.756 12.236 1.00 98.50 102 ILE A O 1
ATOM 786 N N . TRP A 1 103 ? 6.493 8.177 11.730 1.00 98.31 103 TRP A N 1
ATOM 787 C CA . TRP A 1 103 ? 7.110 8.838 12.886 1.00 98.31 103 TRP A CA 1
ATOM 788 C C . TRP A 1 103 ? 7.247 10.353 12.682 1.00 98.31 103 TRP A C 1
ATOM 790 O O . TRP A 1 103 ? 7.144 11.117 13.643 1.00 98.31 103 TRP A O 1
ATOM 800 N N . LEU A 1 104 ? 7.460 10.802 11.441 1.00 97.56 104 LEU A N 1
ATOM 801 C CA . LEU A 1 104 ? 7.591 12.224 11.103 1.00 97.56 104 LEU A CA 1
ATOM 802 C C . LEU A 1 104 ? 6.261 12.980 11.260 1.00 97.56 104 LEU A C 1
ATOM 804 O O . LEU A 1 104 ? 6.233 14.052 11.877 1.00 97.56 104 LEU A O 1
ATOM 808 N N . GLU A 1 105 ? 5.169 12.410 10.740 1.00 98.19 105 GLU A N 1
ATOM 809 C CA . GLU A 1 105 ? 3.812 12.969 10.838 1.00 98.19 105 GLU A CA 1
ATOM 810 C C . GLU A 1 105 ? 3.283 12.874 12.289 1.00 98.19 105 GLU A C 1
ATOM 812 O O . GLU A 1 105 ? 2.686 13.827 12.785 1.00 98.19 105 GLU A O 1
ATOM 817 N N . ASN A 1 106 ? 3.631 11.821 13.044 1.00 98.38 106 ASN A N 1
ATOM 818 C CA . ASN A 1 106 ? 3.153 11.588 14.420 1.00 98.38 106 ASN A CA 1
ATOM 819 C C . ASN A 1 106 ? 4.175 11.933 15.524 1.00 98.38 106 ASN A C 1
ATOM 821 O O . ASN A 1 106 ? 4.198 11.300 16.579 1.00 98.38 106 ASN A O 1
ATOM 825 N N . ASN A 1 107 ? 4.997 12.970 15.329 1.00 96.62 107 ASN A N 1
ATOM 826 C CA . ASN A 1 107 ? 6.088 13.356 16.248 1.00 96.62 107 ASN A CA 1
ATOM 827 C C . ASN A 1 107 ? 5.671 13.742 17.693 1.00 96.62 107 ASN A C 1
ATOM 829 O O . ASN A 1 107 ? 6.536 13.988 18.538 1.00 96.62 107 ASN A O 1
ATOM 833 N N . GLY A 1 108 ? 4.368 13.803 17.988 1.00 97.44 108 GLY A N 1
ATOM 834 C CA . GLY A 1 108 ? 3.832 13.930 19.347 1.00 97.44 108 GLY A CA 1
ATOM 835 C C . GLY A 1 108 ? 3.884 12.635 20.170 1.00 97.44 108 GLY A C 1
ATOM 836 O O . GLY A 1 108 ? 3.820 12.711 21.397 1.00 97.44 108 GLY A O 1
ATOM 837 N N . TYR A 1 109 ? 4.033 11.480 19.516 1.00 98.06 109 TYR A N 1
ATOM 838 C CA . TYR A 1 109 ? 4.161 10.162 20.136 1.00 98.06 109 TYR A CA 1
ATOM 839 C C . TYR A 1 109 ? 5.603 9.651 20.060 1.00 98.06 109 TYR A C 1
ATOM 841 O O . TYR A 1 109 ? 6.355 9.941 19.128 1.00 98.06 109 TYR A O 1
ATOM 849 N N . THR A 1 110 ? 5.996 8.832 21.032 1.00 98.50 110 THR A N 1
ATOM 850 C CA . THR A 1 110 ? 7.175 7.971 20.902 1.00 98.50 110 THR A CA 1
ATOM 851 C C . THR A 1 110 ? 6.876 6.793 19.973 1.00 98.50 110 THR A C 1
ATOM 853 O O . THR A 1 110 ? 5.725 6.392 19.811 1.00 98.50 110 THR A O 1
ATOM 856 N N . HIS A 1 111 ? 7.914 6.183 19.389 1.00 98.12 111 HIS A N 1
ATOM 857 C CA . HIS A 1 111 ? 7.727 5.060 18.459 1.00 98.12 111 HIS A CA 1
ATOM 858 C C . HIS A 1 111 ? 6.974 3.897 19.138 1.00 98.12 111 HIS A C 1
ATOM 860 O O . HIS A 1 111 ? 6.036 3.364 18.565 1.00 98.12 111 HIS A O 1
ATOM 866 N N . ALA A 1 112 ? 7.281 3.613 20.410 1.00 98.12 112 ALA A N 1
ATOM 867 C CA . ALA A 1 112 ? 6.600 2.584 21.200 1.00 98.12 112 ALA A CA 1
ATOM 868 C C . ALA A 1 112 ? 5.126 2.908 21.533 1.00 98.12 112 ALA A C 1
ATOM 870 O O . ALA A 1 112 ? 4.346 1.996 21.795 1.00 98.12 112 ALA A O 1
ATOM 871 N N . GLU A 1 113 ? 4.728 4.185 21.545 1.00 98.56 113 GLU A N 1
ATOM 872 C CA . GLU A 1 113 ? 3.311 4.561 21.661 1.00 98.56 113 GLU A CA 1
ATOM 873 C C . GLU A 1 113 ? 2.578 4.334 20.335 1.00 98.56 113 GLU A C 1
ATOM 875 O O . GLU A 1 113 ? 1.453 3.843 20.355 1.00 98.56 113 GLU A O 1
ATOM 880 N N . ILE A 1 114 ? 3.225 4.599 19.193 1.00 98.56 114 ILE A N 1
ATOM 881 C CA . ILE A 1 114 ? 2.692 4.258 17.863 1.00 98.56 114 ILE A CA 1
ATOM 882 C C . ILE A 1 114 ? 2.547 2.734 17.733 1.00 98.56 114 ILE A C 1
ATOM 884 O O . ILE A 1 114 ? 1.476 2.266 17.353 1.00 98.56 114 ILE A O 1
ATOM 888 N N . ASP A 1 115 ? 3.560 1.962 18.138 1.00 98.06 115 ASP A N 1
ATOM 889 C CA . ASP A 1 115 ? 3.509 0.493 18.153 1.00 98.06 115 ASP A CA 1
ATOM 890 C C . ASP A 1 115 ? 2.324 -0.021 18.995 1.00 98.06 115 ASP A C 1
ATOM 892 O O . ASP A 1 115 ? 1.555 -0.862 18.533 1.00 98.06 115 ASP A O 1
ATOM 896 N N . GLN A 1 116 ? 2.109 0.530 20.200 1.00 98.19 116 GLN A N 1
ATOM 897 C CA . GLN A 1 116 ? 0.978 0.149 21.058 1.00 98.19 116 GLN A CA 1
ATOM 898 C C . GLN A 1 116 ? -0.380 0.537 20.453 1.00 98.19 116 GLN A C 1
ATOM 900 O O . GLN A 1 116 ? -1.337 -0.223 20.577 1.00 98.19 116 GLN A O 1
ATOM 905 N N . ILE A 1 117 ? -0.485 1.690 19.784 1.00 97.88 117 ILE A N 1
ATOM 906 C CA . ILE A 1 117 ? -1.715 2.091 19.083 1.00 97.88 117 ILE A CA 1
ATOM 907 C C . ILE A 1 117 ? -2.018 1.112 17.933 1.00 97.88 117 ILE A C 1
ATOM 909 O O . ILE A 1 117 ? -3.170 0.718 17.746 1.00 97.88 117 ILE A O 1
ATOM 913 N N . PHE A 1 118 ? -0.997 0.661 17.201 1.00 96.44 118 PHE A N 1
ATOM 914 C CA . PHE A 1 118 ? -1.146 -0.337 16.140 1.00 96.44 118 PHE A CA 1
ATOM 915 C C . PHE A 1 118 ? -1.476 -1.740 16.698 1.00 96.44 118 PHE A C 1
ATOM 917 O O . PHE A 1 118 ? -2.285 -2.452 16.094 1.00 96.44 118 PHE A O 1
ATOM 924 N N . GLU A 1 119 ? -0.953 -2.135 17.865 1.00 95.62 119 GLU A N 1
ATOM 925 C CA . GLU A 1 119 ? -1.401 -3.349 18.573 1.00 95.62 119 GLU A CA 1
ATOM 926 C C . GLU A 1 119 ? -2.889 -3.235 18.960 1.00 95.62 119 GLU A C 1
ATOM 928 O O . GLU A 1 119 ? -3.693 -4.100 18.600 1.00 95.62 119 GLU A O 1
ATOM 933 N N . ASP A 1 120 ? -3.271 -2.141 19.626 1.00 94.31 120 ASP A N 1
ATOM 934 C CA . ASP A 1 120 ? -4.603 -1.939 20.210 1.00 94.31 120 ASP A CA 1
ATOM 935 C C . ASP A 1 120 ? -5.725 -1.837 19.157 1.00 94.31 120 ASP A C 1
ATOM 937 O O . ASP A 1 120 ? -6.819 -2.369 19.373 1.00 94.31 120 ASP A O 1
ATOM 941 N N . TYR A 1 121 ? -5.480 -1.160 18.027 1.00 94.12 121 TYR A N 1
ATOM 942 C CA . TYR A 1 121 ? -6.492 -0.928 16.984 1.00 94.12 121 TYR A CA 1
ATOM 943 C C . TYR A 1 121 ? -6.447 -1.936 15.830 1.00 94.12 121 TYR A C 1
ATOM 945 O O . TYR A 1 121 ? -7.488 -2.208 15.230 1.00 94.12 121 TYR A O 1
ATOM 953 N N . LEU A 1 122 ? -5.269 -2.471 15.490 1.00 92.94 122 LEU A N 1
ATOM 954 C CA . LEU A 1 122 ? -5.056 -3.260 14.266 1.00 92.94 122 LEU A CA 1
ATOM 955 C C . LEU A 1 122 ? -4.569 -4.692 14.541 1.00 92.94 122 LEU A C 1
ATOM 957 O O . LEU A 1 122 ? -4.547 -5.508 13.617 1.00 92.94 122 LEU A O 1
ATOM 961 N N . GLY A 1 123 ? -4.222 -5.028 15.790 1.00 91.12 123 GLY A N 1
ATOM 962 C CA . GLY A 1 123 ? -3.709 -6.349 16.161 1.00 91.12 123 GLY A CA 1
ATOM 963 C C . GLY A 1 123 ? -2.311 -6.628 15.605 1.00 91.12 123 GLY A C 1
ATOM 964 O O . GLY A 1 123 ? -2.008 -7.771 15.257 1.00 91.12 123 GLY A O 1
ATOM 965 N N . ILE A 1 124 ? -1.492 -5.583 15.458 1.00 94.69 124 ILE A N 1
ATOM 966 C CA . ILE A 1 124 ? -0.103 -5.689 15.005 1.00 94.69 124 ILE A CA 1
ATOM 967 C C . ILE A 1 124 ? 0.800 -5.984 16.207 1.00 94.69 124 ILE A C 1
ATOM 969 O O . ILE A 1 124 ? 0.903 -5.192 17.133 1.00 94.69 124 ILE A O 1
ATOM 973 N N . GLU A 1 125 ? 1.430 -7.155 16.178 1.00 94.56 125 GLU A N 1
ATOM 974 C CA . GLU A 1 125 ? 2.366 -7.665 17.185 1.00 94.56 125 GLU A CA 1
ATOM 975 C C . GLU A 1 125 ? 3.821 -7.230 16.873 1.00 94.56 125 GLU A C 1
ATOM 977 O O . GLU A 1 125 ? 4.645 -7.147 17.782 1.00 94.56 125 GLU A O 1
ATOM 982 N N . GLU A 1 126 ? 4.137 -6.934 15.603 1.00 96.94 126 GLU A N 1
ATOM 983 C CA . GLU A 1 126 ? 5.449 -6.471 15.126 1.00 96.94 126 GLU A CA 1
ATOM 984 C C . GLU A 1 126 ? 5.292 -5.477 13.958 1.00 96.94 126 GLU A C 1
ATOM 986 O O . GLU A 1 126 ? 4.578 -5.743 12.986 1.00 96.94 126 GLU A O 1
ATOM 991 N N . TYR A 1 127 ? 5.953 -4.317 14.042 1.00 98.00 127 TYR A N 1
ATOM 992 C CA . TYR A 1 127 ? 5.816 -3.231 13.068 1.00 98.00 127 TYR A CA 1
ATOM 993 C C . TYR A 1 127 ? 7.174 -2.826 12.477 1.00 98.00 127 TYR A C 1
ATOM 995 O O . TYR A 1 127 ? 8.028 -2.256 13.154 1.00 98.00 127 TYR A O 1
ATOM 1003 N N . HIS A 1 128 ? 7.383 -3.119 11.191 1.00 98.44 128 HIS A N 1
ATOM 1004 C CA . HIS A 1 128 ? 8.601 -2.753 10.471 1.00 98.44 128 HIS A CA 1
ATOM 1005 C C . HIS A 1 128 ? 8.476 -1.341 9.887 1.00 98.44 128 HIS A C 1
ATOM 1007 O O . HIS A 1 128 ? 7.870 -1.151 8.831 1.00 98.44 128 HIS A O 1
ATOM 1013 N N . VAL A 1 129 ? 9.078 -0.353 10.542 1.00 98.56 129 VAL A N 1
ATOM 1014 C CA . VAL A 1 129 ? 9.173 1.021 10.028 1.00 98.56 129 VAL A CA 1
ATOM 1015 C C . VAL A 1 129 ? 10.567 1.246 9.435 1.00 98.56 129 VAL A C 1
ATOM 1017 O O . VAL A 1 129 ? 11.566 1.118 10.144 1.00 98.56 129 VAL A O 1
ATOM 1020 N N . LEU A 1 130 ? 10.639 1.542 8.133 1.00 98.25 130 LEU A N 1
ATOM 1021 C CA . LEU A 1 130 ? 11.891 1.708 7.375 1.00 98.25 130 LEU A CA 1
ATOM 1022 C C . LEU A 1 130 ? 11.995 3.115 6.757 1.00 98.25 130 LEU A C 1
ATOM 1024 O O . LEU A 1 130 ? 10.965 3.697 6.439 1.00 98.25 130 LEU A O 1
ATOM 1028 N N . PRO A 1 131 ? 13.196 3.654 6.486 1.00 98.06 131 PRO A N 1
ATOM 1029 C CA . PRO A 1 131 ? 13.343 4.801 5.586 1.00 98.06 131 PRO A CA 1
ATOM 1030 C C . PRO A 1 131 ? 12.761 4.497 4.196 1.00 98.06 131 PRO A C 1
ATOM 1032 O O . PRO A 1 131 ? 12.882 3.368 3.717 1.00 98.06 131 PRO A O 1
ATOM 1035 N N . ASP A 1 132 ? 12.164 5.484 3.522 1.00 98.12 132 ASP A N 1
ATOM 1036 C CA . ASP A 1 132 ? 11.712 5.309 2.133 1.00 98.12 132 ASP A CA 1
ATOM 1037 C C . ASP A 1 132 ? 12.913 5.203 1.157 1.00 98.12 132 ASP A C 1
ATOM 1039 O O . ASP A 1 132 ? 13.694 6.153 1.036 1.00 98.12 132 ASP A O 1
ATOM 1043 N N . PRO A 1 133 ? 13.078 4.088 0.417 1.00 98.12 133 PRO A N 1
ATOM 1044 C CA . PRO A 1 133 ? 14.194 3.892 -0.501 1.00 98.12 133 PRO A CA 1
ATOM 1045 C C . PRO A 1 133 ? 13.980 4.544 -1.877 1.00 98.12 133 PRO A C 1
ATOM 1047 O O . PRO A 1 133 ? 14.879 4.486 -2.712 1.00 98.12 133 PRO A O 1
ATOM 1050 N N . ASN A 1 134 ? 12.818 5.144 -2.171 1.00 95.44 134 ASN A N 1
ATOM 1051 C CA . ASN A 1 134 ? 12.573 5.816 -3.451 1.00 95.44 134 ASN A CA 1
ATOM 1052 C C . ASN A 1 134 ? 13.073 7.267 -3.472 1.00 95.44 134 ASN A C 1
ATOM 1054 O O . ASN A 1 134 ? 13.296 7.790 -4.566 1.00 95.44 134 ASN A O 1
ATOM 1058 N N . ASN A 1 135 ? 13.229 7.930 -2.316 1.00 93.75 135 ASN A N 1
ATOM 1059 C CA . ASN A 1 135 ? 13.576 9.359 -2.231 1.00 93.75 135 ASN A CA 1
ATOM 1060 C C . ASN A 1 135 ? 12.632 10.222 -3.105 1.00 93.75 135 ASN A C 1
ATOM 1062 O O . ASN A 1 135 ? 13.045 10.979 -3.991 1.00 93.75 135 ASN A O 1
ATOM 1066 N N . THR A 1 136 ? 11.325 10.056 -2.883 1.00 95.69 136 THR A N 1
ATOM 1067 C CA . THR A 1 136 ? 10.258 10.797 -3.578 1.00 95.69 136 THR A CA 1
ATOM 1068 C C . THR A 1 136 ? 9.487 11.668 -2.590 1.00 95.69 136 THR A C 1
ATOM 1070 O O . THR A 1 136 ? 9.724 11.614 -1.399 1.00 95.69 136 THR A O 1
ATOM 1073 N N . TYR A 1 137 ? 8.563 12.511 -3.055 1.00 96.50 137 TYR A N 1
ATOM 1074 C CA . TYR A 1 137 ? 7.813 13.396 -2.149 1.00 96.50 137 TYR A CA 1
ATOM 1075 C C . TYR A 1 137 ? 6.709 12.683 -1.342 1.00 96.50 137 TYR A C 1
ATOM 1077 O O . TYR A 1 137 ? 6.043 13.340 -0.541 1.00 96.50 137 TYR A O 1
ATOM 1085 N N . ILE A 1 138 ? 6.406 11.417 -1.660 1.00 97.06 138 ILE A N 1
ATOM 1086 C CA . ILE A 1 138 ? 5.204 10.731 -1.169 1.00 97.06 138 ILE A CA 1
ATOM 1087 C C . ILE A 1 138 ? 5.485 9.809 0.020 1.00 97.06 138 ILE A C 1
ATOM 1089 O O . ILE A 1 138 ? 4.590 9.638 0.839 1.00 97.06 138 ILE A O 1
ATOM 1093 N N . ASP A 1 139 ? 6.692 9.237 0.100 1.00 97.69 139 ASP A N 1
ATOM 1094 C CA . ASP A 1 139 ? 7.148 8.316 1.149 1.00 97.69 139 ASP A CA 1
ATOM 1095 C C . ASP A 1 139 ? 6.120 7.220 1.501 1.00 97.69 139 ASP A C 1
ATOM 1097 O O . ASP A 1 139 ? 5.781 6.994 2.662 1.00 97.69 139 ASP A O 1
ATOM 1101 N N . HIS A 1 140 ? 5.578 6.550 0.478 1.00 98.31 140 HIS A N 1
ATOM 1102 C CA . HIS A 1 140 ? 4.594 5.470 0.608 1.00 98.31 140 HIS A CA 1
ATOM 1103 C C . HIS A 1 140 ? 5.220 4.105 0.295 1.00 98.31 140 HIS A C 1
ATOM 1105 O O . HIS A 1 140 ? 5.694 3.873 -0.821 1.00 98.31 140 HIS A O 1
ATOM 1111 N N . ILE A 1 141 ? 5.097 3.153 1.228 1.00 98.38 141 ILE A N 1
ATOM 1112 C CA . ILE A 1 141 ? 5.575 1.775 1.035 1.00 98.38 141 ILE A CA 1
ATOM 1113 C C . ILE A 1 141 ? 5.004 1.081 -0.216 1.00 98.38 141 ILE A C 1
ATOM 1115 O O . ILE A 1 141 ? 5.718 0.317 -0.864 1.00 98.38 141 ILE A O 1
ATOM 1119 N N . ASP A 1 142 ? 3.772 1.381 -0.648 1.00 97.94 142 ASP A N 1
ATOM 1120 C CA . ASP A 1 142 ? 3.188 0.775 -1.858 1.00 97.94 142 ASP A CA 1
ATOM 1121 C C . ASP A 1 142 ? 3.840 1.204 -3.196 1.00 97.94 142 ASP A C 1
ATOM 1123 O O . ASP A 1 142 ? 3.531 0.640 -4.255 1.00 97.94 142 ASP A O 1
ATOM 1127 N N . CYS A 1 143 ? 4.772 2.160 -3.159 1.00 98.44 143 CYS A N 1
ATOM 1128 C CA . CYS A 1 143 ? 5.551 2.633 -4.305 1.00 98.44 143 CYS A CA 1
ATOM 1129 C C . CYS A 1 143 ? 6.905 1.906 -4.471 1.00 98.44 143 CYS A C 1
ATOM 1131 O O . CYS A 1 143 ? 7.615 2.149 -5.447 1.00 98.44 143 CYS A O 1
ATOM 1133 N N . TRP A 1 144 ? 7.283 1.016 -3.546 1.00 98.56 144 TRP A N 1
ATOM 1134 C CA . TRP A 1 144 ? 8.527 0.227 -3.630 1.00 98.56 144 TRP A CA 1
ATOM 1135 C C . TRP A 1 144 ? 8.430 -1.192 -3.065 1.00 98.56 144 TRP A C 1
ATOM 1137 O O . TRP A 1 144 ? 9.235 -2.045 -3.443 1.00 98.56 144 TRP A O 1
ATOM 1147 N N . GLY A 1 145 ? 7.457 -1.458 -2.195 1.00 98.12 145 GLY A N 1
ATOM 1148 C CA . GLY A 1 145 ? 7.239 -2.739 -1.538 1.00 98.12 145 GLY A CA 1
ATOM 1149 C C . GLY A 1 145 ? 5.799 -3.231 -1.672 1.00 98.12 145 GLY A C 1
ATOM 1150 O O . GLY A 1 145 ? 4.877 -2.466 -1.961 1.00 98.12 145 GLY A O 1
ATOM 1151 N N . LYS A 1 146 ? 5.587 -4.535 -1.473 1.00 98.38 146 LYS A N 1
ATOM 1152 C CA . LYS A 1 146 ? 4.259 -5.127 -1.279 1.00 98.38 146 LYS A CA 1
ATOM 1153 C C . LYS A 1 146 ? 4.347 -6.498 -0.612 1.00 98.38 146 LYS A C 1
ATOM 1155 O O . LYS A 1 146 ? 4.883 -7.423 -1.215 1.00 98.38 146 LYS A O 1
ATOM 1160 N N . PHE A 1 147 ? 3.747 -6.683 0.562 1.00 97.62 147 PHE A N 1
ATOM 1161 C CA . PHE A 1 147 ? 3.451 -8.035 1.050 1.00 97.62 147 PHE A CA 1
ATOM 1162 C C . PHE A 1 147 ? 2.525 -8.763 0.054 1.00 97.62 147 PHE A C 1
ATOM 1164 O O . PHE A 1 147 ? 1.562 -8.185 -0.461 1.00 97.62 147 PHE A O 1
ATOM 1171 N N . LEU A 1 148 ? 2.848 -10.020 -0.255 1.00 96.56 148 LEU A N 1
ATOM 1172 C CA . LEU A 1 148 ? 2.120 -10.874 -1.205 1.00 96.56 148 LEU A CA 1
ATOM 1173 C C . LEU A 1 148 ? 1.413 -12.045 -0.518 1.00 96.56 148 LEU A C 1
ATOM 1175 O O . LEU A 1 148 ? 0.345 -12.463 -0.959 1.00 96.56 148 LEU A O 1
ATOM 1179 N N . ASP A 1 149 ? 1.998 -12.534 0.572 1.00 94.00 149 ASP A N 1
ATOM 1180 C CA . ASP A 1 149 ? 1.426 -13.522 1.483 1.00 94.00 149 ASP A CA 1
ATOM 1181 C C . ASP A 1 149 ? 1.992 -13.280 2.898 1.00 94.00 149 ASP A C 1
ATOM 1183 O O . ASP A 1 149 ? 2.714 -12.304 3.116 1.00 94.00 149 ASP A O 1
ATOM 1187 N N . VAL A 1 150 ? 1.678 -14.148 3.861 1.00 90.62 150 VAL A N 1
ATOM 1188 C CA . VAL A 1 150 ? 2.169 -14.065 5.251 1.00 90.62 150 VAL A CA 1
ATOM 1189 C C . VAL A 1 150 ? 3.704 -14.022 5.333 1.00 90.62 150 VAL A C 1
ATOM 1191 O O . VAL A 1 150 ? 4.255 -13.327 6.187 1.00 90.62 150 VAL A O 1
ATOM 1194 N N . ASP A 1 151 ? 4.385 -14.736 4.439 1.00 95.12 151 ASP A N 1
ATOM 1195 C CA . ASP A 1 151 ? 5.835 -14.941 4.393 1.00 95.12 151 ASP A CA 1
ATOM 1196 C C . ASP A 1 151 ? 6.492 -14.454 3.090 1.00 95.12 151 ASP A C 1
ATOM 1198 O O . ASP A 1 151 ? 7.665 -14.731 2.853 1.00 95.12 151 ASP A O 1
ATOM 1202 N N . LYS A 1 152 ? 5.776 -13.691 2.251 1.00 98.25 152 LYS A N 1
ATOM 1203 C CA . LYS A 1 152 ? 6.278 -13.222 0.946 1.00 98.25 152 LYS A CA 1
ATOM 1204 C C . LYS A 1 152 ? 6.182 -11.714 0.802 1.00 98.25 152 LYS A C 1
ATOM 1206 O O . LYS A 1 152 ? 5.118 -11.134 1.026 1.00 98.25 152 LYS A O 1
ATOM 1211 N N . VAL A 1 153 ? 7.251 -11.089 0.316 1.00 98.56 153 VAL A N 1
ATOM 1212 C CA . VAL A 1 153 ? 7.287 -9.654 0.010 1.00 98.56 153 VAL A CA 1
ATOM 1213 C C . VAL A 1 153 ? 7.894 -9.404 -1.369 1.00 98.56 153 VAL A C 1
ATOM 1215 O O . VAL A 1 153 ? 8.895 -10.003 -1.747 1.00 98.56 153 VAL A O 1
ATOM 1218 N N . MET A 1 154 ? 7.267 -8.524 -2.141 1.00 98.81 154 MET A N 1
ATOM 1219 C CA . MET A 1 154 ? 7.785 -7.979 -3.391 1.00 98.81 154 MET A CA 1
ATOM 1220 C C . MET A 1 154 ? 8.500 -6.665 -3.090 1.00 98.81 154 MET A C 1
ATOM 1222 O O . MET A 1 154 ? 7.878 -5.773 -2.522 1.00 98.81 154 MET A O 1
ATOM 1226 N N . ILE A 1 155 ? 9.755 -6.516 -3.507 1.00 98.88 155 ILE A N 1
ATOM 1227 C CA . ILE A 1 155 ? 10.514 -5.259 -3.430 1.00 98.88 155 ILE A CA 1
ATOM 1228 C C . ILE A 1 155 ? 10.962 -4.878 -4.845 1.00 98.88 155 ILE A C 1
ATOM 1230 O O . ILE A 1 155 ? 11.431 -5.733 -5.603 1.00 98.88 155 ILE A O 1
ATOM 1234 N N . ARG A 1 156 ? 10.838 -3.603 -5.234 1.00 98.69 156 ARG A N 1
ATOM 1235 C CA . ARG A 1 156 ? 11.334 -3.132 -6.539 1.00 98.69 156 ARG A CA 1
ATOM 1236 C C . ARG A 1 156 ? 12.832 -3.438 -6.706 1.00 98.69 156 ARG A C 1
ATOM 1238 O O . ARG A 1 156 ? 13.567 -3.622 -5.739 1.00 98.69 156 ARG A O 1
ATOM 1245 N N . SER A 1 157 ? 13.308 -3.503 -7.939 1.00 98.81 157 SER A N 1
ATOM 1246 C CA . SER A 1 157 ? 14.735 -3.535 -8.265 1.00 98.81 157 SER A CA 1
ATOM 1247 C C . SER A 1 157 ? 15.028 -2.587 -9.419 1.00 98.81 157 SER A C 1
ATOM 1249 O O . SER A 1 157 ? 14.154 -2.272 -10.232 1.00 98.81 157 SER A O 1
ATOM 1251 N N . VAL A 1 158 ? 16.256 -2.085 -9.470 1.00 98.75 158 VAL A N 1
ATOM 1252 C CA . VAL A 1 158 ? 16.711 -1.068 -10.425 1.00 98.75 158 VAL A CA 1
ATOM 1253 C C . VAL A 1 158 ? 18.101 -1.444 -10.947 1.00 98.75 158 VAL A C 1
ATOM 1255 O O . VAL A 1 158 ? 18.792 -2.243 -10.316 1.00 98.75 158 VAL A O 1
ATOM 1258 N N . PRO A 1 159 ? 18.544 -0.939 -12.112 1.00 98.62 159 PRO A N 1
ATOM 1259 C CA . PRO A 1 159 ? 19.919 -1.153 -12.553 1.00 98.62 159 PRO A CA 1
ATOM 1260 C C . PRO A 1 159 ? 20.907 -0.505 -11.574 1.00 98.62 159 PRO A C 1
ATOM 1262 O O . PRO A 1 159 ? 20.631 0.565 -11.042 1.00 98.62 159 PRO A O 1
ATOM 1265 N N . ALA A 1 160 ? 22.102 -1.082 -11.420 1.00 98.44 160 ALA A N 1
ATOM 1266 C CA . ALA A 1 160 ? 23.159 -0.597 -10.512 1.00 98.44 160 ALA A CA 1
ATOM 1267 C C . ALA A 1 160 ? 23.706 0.821 -10.808 1.00 98.44 160 ALA A C 1
ATOM 1269 O O . ALA A 1 160 ? 24.599 1.306 -10.124 1.00 98.44 160 ALA A O 1
ATOM 1270 N N . SER A 1 161 ? 23.206 1.485 -11.854 1.00 98.25 161 SER A N 1
ATOM 1271 C CA . SER A 1 161 ? 23.464 2.896 -12.164 1.00 98.25 161 SER A CA 1
ATOM 1272 C C . SER A 1 161 ? 22.353 3.844 -11.691 1.00 98.25 161 SER A C 1
ATOM 1274 O O . SER A 1 161 ? 22.431 5.042 -11.956 1.00 98.25 161 SER A O 1
ATOM 1276 N N . HIS A 1 162 ? 21.283 3.317 -11.094 1.00 98.50 162 HIS A N 1
ATOM 1277 C CA . HIS A 1 162 ? 20.164 4.086 -10.561 1.00 98.50 162 HIS A CA 1
ATOM 1278 C C . HIS A 1 162 ? 20.551 4.728 -9.226 1.00 98.50 162 HIS A C 1
ATOM 1280 O O . HIS A 1 162 ? 21.261 4.115 -8.434 1.00 98.50 162 HIS A O 1
ATOM 1286 N N . ALA A 1 163 ? 20.081 5.948 -8.964 1.00 98.06 163 ALA A N 1
ATOM 1287 C CA . ALA A 1 163 ? 20.511 6.710 -7.790 1.00 98.06 163 ALA A CA 1
ATOM 1288 C C . ALA A 1 163 ? 20.059 6.093 -6.453 1.00 98.06 163 ALA A C 1
ATOM 1290 O O . ALA A 1 163 ? 20.727 6.316 -5.457 1.00 98.06 163 ALA A O 1
ATOM 1291 N N . GLN A 1 164 ? 18.964 5.326 -6.464 1.00 98.38 164 GLN A N 1
ATOM 1292 C CA . GLN A 1 164 ? 18.377 4.625 -5.308 1.00 98.38 164 GLN A CA 1
ATOM 1293 C C . GLN A 1 164 ? 18.781 3.135 -5.228 1.00 98.38 164 GLN A C 1
ATOM 1295 O O . GLN A 1 164 ? 18.091 2.336 -4.601 1.00 98.38 164 GLN A O 1
ATOM 1300 N N . TYR A 1 165 ? 19.801 2.691 -5.977 1.00 98.69 165 TYR A N 1
ATOM 1301 C CA . TYR A 1 165 ? 20.121 1.257 -6.048 1.00 98.69 165 TYR A CA 1
ATOM 1302 C C . TYR A 1 165 ? 20.512 0.681 -4.682 1.00 98.69 165 TYR A C 1
ATOM 1304 O O . TYR A 1 165 ? 19.989 -0.365 -4.303 1.00 98.69 165 TYR A O 1
ATOM 1312 N N . ASP A 1 166 ? 21.389 1.364 -3.943 1.00 98.75 166 ASP A N 1
ATOM 1313 C CA . ASP A 1 166 ? 21.916 0.849 -2.678 1.00 98.75 166 ASP A CA 1
ATOM 1314 C C . ASP A 1 166 ? 20.806 0.761 -1.610 1.00 98.75 166 ASP A C 1
ATOM 1316 O O . ASP A 1 166 ? 20.674 -0.269 -0.954 1.00 98.75 166 ASP A O 1
ATOM 1320 N N . GLU A 1 167 ? 19.938 1.773 -1.510 1.00 98.69 167 GLU A N 1
ATOM 1321 C CA . GLU A 1 167 ? 18.811 1.824 -0.566 1.00 98.69 167 GLU A CA 1
ATOM 1322 C C . GLU A 1 167 ? 17.738 0.758 -0.865 1.00 98.69 167 GLU A C 1
ATOM 1324 O O . GLU A 1 167 ? 17.160 0.148 0.041 1.00 98.69 167 GLU A O 1
ATOM 1329 N N . ILE A 1 168 ? 17.482 0.492 -2.151 1.00 98.81 168 ILE A N 1
ATOM 1330 C CA . ILE A 1 168 ? 16.545 -0.546 -2.602 1.00 98.81 168 ILE A CA 1
ATOM 1331 C C . ILE A 1 168 ? 17.097 -1.956 -2.322 1.00 98.81 168 ILE A C 1
ATOM 1333 O O . ILE A 1 168 ? 16.337 -2.841 -1.916 1.00 98.81 168 ILE A O 1
ATOM 1337 N N . GLU A 1 169 ? 18.400 -2.187 -2.513 1.00 98.81 169 GLU A N 1
ATOM 1338 C CA . GLU A 1 169 ? 19.028 -3.468 -2.165 1.00 98.81 169 GLU A CA 1
ATOM 1339 C C . GLU A 1 169 ? 19.153 -3.664 -0.645 1.00 98.81 169 GLU A C 1
ATOM 1341 O O . GLU A 1 169 ? 18.918 -4.774 -0.169 1.00 98.81 169 GLU A O 1
ATOM 1346 N N . GLU A 1 170 ? 19.433 -2.611 0.133 1.00 98.75 170 GLU A N 1
ATOM 1347 C CA . GLU A 1 170 ? 19.416 -2.656 1.605 1.00 98.75 170 GLU A CA 1
ATOM 1348 C C . GLU A 1 170 ? 18.019 -3.018 2.132 1.00 98.75 170 GLU A C 1
ATOM 1350 O O . GLU A 1 170 ? 17.882 -3.913 2.966 1.00 98.75 170 GLU A O 1
ATOM 1355 N N . THR A 1 171 ? 16.968 -2.417 1.567 1.00 98.75 171 THR A N 1
ATOM 1356 C CA . THR A 1 171 ? 15.569 -2.754 1.881 1.00 98.75 171 THR A CA 1
ATOM 1357 C C . THR A 1 171 ? 15.256 -4.223 1.575 1.00 98.75 171 THR A C 1
ATOM 1359 O O . THR A 1 171 ? 14.638 -4.917 2.383 1.00 98.75 171 THR A O 1
ATOM 1362 N N . ALA A 1 172 ? 15.698 -4.736 0.422 1.00 98.88 172 ALA A N 1
ATOM 1363 C CA . ALA A 1 172 ? 15.496 -6.139 0.059 1.00 98.88 172 ALA A CA 1
ATOM 1364 C C . ALA A 1 172 ? 16.273 -7.104 0.976 1.00 98.88 172 ALA A C 1
ATOM 1366 O O . ALA A 1 172 ? 15.748 -8.159 1.337 1.00 98.88 172 ALA A O 1
ATOM 1367 N N . ALA A 1 173 ? 17.494 -6.740 1.379 1.00 98.81 173 ALA A N 1
ATOM 1368 C CA . ALA A 1 173 ? 18.295 -7.506 2.328 1.00 98.81 173 ALA A CA 1
ATOM 1369 C C . ALA A 1 173 ? 17.661 -7.525 3.728 1.00 98.81 173 ALA A C 1
ATOM 1371 O O . ALA A 1 173 ? 17.561 -8.595 4.325 1.00 98.81 173 ALA A O 1
ATOM 1372 N N . TYR A 1 174 ? 17.152 -6.383 4.209 1.00 98.81 174 TYR A N 1
ATOM 1373 C CA . TYR A 1 174 ? 16.462 -6.277 5.497 1.00 98.81 174 TYR A CA 1
ATOM 1374 C C . TYR A 1 174 ? 15.333 -7.304 5.618 1.00 98.81 174 TYR A C 1
ATOM 1376 O O . TYR A 1 174 ? 15.323 -8.089 6.566 1.00 98.81 174 TYR A O 1
ATOM 1384 N N . TYR A 1 175 ? 14.414 -7.355 4.646 1.00 98.62 175 TYR A N 1
ATOM 1385 C CA . TYR A 1 175 ? 13.304 -8.313 4.689 1.00 98.62 175 TYR A CA 1
ATOM 1386 C C . TYR A 1 175 ? 13.769 -9.769 4.621 1.00 98.62 175 TYR A C 1
ATOM 1388 O O . TYR A 1 175 ? 13.201 -10.605 5.317 1.00 98.62 175 TYR A O 1
ATOM 1396 N N . ALA A 1 176 ? 14.817 -10.076 3.851 1.00 98.44 176 ALA A N 1
ATOM 1397 C CA . ALA A 1 176 ? 15.364 -11.433 3.762 1.00 98.44 176 ALA A CA 1
ATOM 1398 C C . ALA A 1 176 ? 15.962 -11.933 5.095 1.00 98.44 176 ALA A C 1
ATOM 1400 O O . ALA A 1 176 ? 16.089 -13.142 5.296 1.00 98.44 176 ALA A O 1
ATOM 1401 N N . GLU A 1 177 ? 16.314 -11.020 6.006 1.00 98.25 177 GLU A N 1
ATOM 1402 C CA . GLU A 1 177 ? 16.771 -11.330 7.365 1.00 98.25 177 GLU A CA 1
ATOM 1403 C C . GLU A 1 177 ? 15.631 -11.371 8.404 1.00 98.25 177 GLU A C 1
ATOM 1405 O O . GLU A 1 177 ? 15.823 -11.936 9.484 1.00 98.25 177 GLU A O 1
ATOM 1410 N N . GLN A 1 178 ? 14.443 -10.829 8.097 1.00 98.25 178 GLN A N 1
ATOM 1411 C CA . GLN A 1 178 ? 13.296 -10.840 9.015 1.00 98.25 178 GLN A CA 1
ATOM 1412 C C . GLN A 1 178 ? 12.568 -12.190 9.008 1.00 98.25 178 GLN A C 1
ATOM 1414 O O . GLN A 1 178 ? 12.473 -12.871 7.984 1.00 98.25 178 GLN A O 1
ATOM 1419 N N . ILE A 1 179 ? 12.001 -12.563 10.158 1.00 97.56 179 ILE A N 1
ATOM 1420 C CA . ILE A 1 179 ? 11.205 -13.782 10.325 1.00 97.56 179 ILE A CA 1
ATOM 1421 C C . ILE A 1 179 ? 9.722 -13.450 10.146 1.00 97.56 179 ILE A C 1
ATOM 1423 O O . ILE A 1 179 ? 9.176 -12.601 10.837 1.00 97.56 179 ILE A O 1
ATOM 1427 N N . SER A 1 180 ? 9.060 -14.151 9.231 1.00 94.69 180 SER A N 1
ATOM 1428 C CA . SER A 1 180 ? 7.617 -14.047 9.011 1.00 94.69 180 SER A CA 1
ATOM 1429 C C . SER A 1 180 ? 6.803 -14.689 10.140 1.00 94.69 180 SER A C 1
ATOM 1431 O O . SER A 1 180 ? 7.299 -15.514 10.914 1.00 94.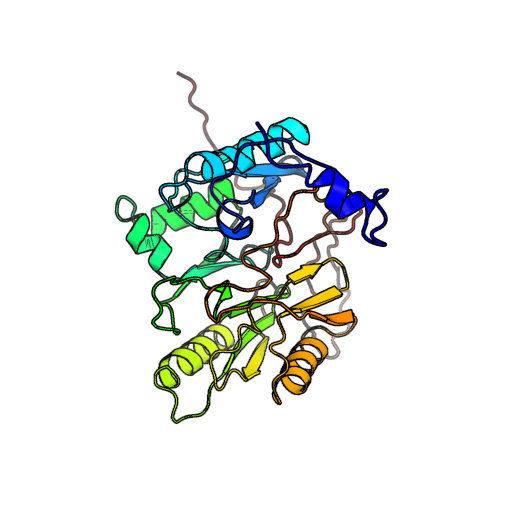69 180 SER A O 1
ATOM 1433 N N . SER A 1 181 ? 5.494 -14.436 10.161 1.00 89.06 181 SER A N 1
ATOM 1434 C CA . SER A 1 181 ? 4.567 -15.050 11.123 1.00 89.06 181 SER A CA 1
ATOM 1435 C C . SER A 1 181 ? 4.419 -16.578 10.997 1.00 89.06 181 SER A C 1
ATOM 1437 O O . SER A 1 181 ? 3.790 -17.202 11.854 1.00 89.06 181 SER A O 1
ATOM 1439 N N . TYR A 1 182 ? 4.989 -17.207 9.961 1.00 89.56 182 TYR A N 1
ATOM 1440 C CA . TYR A 1 182 ? 5.121 -18.668 9.864 1.00 89.56 182 TYR A CA 1
ATOM 1441 C C . TYR A 1 182 ? 6.392 -19.217 10.545 1.00 89.56 182 TYR A C 1
ATOM 1443 O O . TYR A 1 182 ? 6.570 -20.433 10.627 1.00 89.56 182 TYR A O 1
ATOM 1451 N N . GLY A 1 183 ? 7.259 -18.351 11.082 1.00 92.94 183 GLY A N 1
ATOM 1452 C CA . GLY A 1 183 ? 8.516 -18.732 11.737 1.00 92.94 183 GLY A CA 1
ATOM 1453 C C . GLY A 1 183 ? 9.665 -19.032 10.765 1.00 92.94 183 GLY A C 1
ATOM 1454 O O . GLY A 1 183 ? 10.725 -19.492 11.191 1.00 92.94 183 GLY A O 1
ATOM 1455 N N . THR A 1 184 ? 9.462 -18.780 9.473 1.00 94.31 184 THR A N 1
ATOM 1456 C CA . THR A 1 184 ? 10.457 -18.847 8.394 1.00 94.31 184 THR A CA 1
ATOM 1457 C C . THR A 1 184 ? 10.873 -17.435 7.968 1.00 94.31 184 THR A C 1
ATOM 1459 O O . THR A 1 184 ? 10.056 -16.520 8.092 1.00 94.31 184 THR A O 1
ATOM 1462 N N . PRO A 1 185 ? 12.099 -17.219 7.452 1.00 97.56 185 PRO A N 1
ATOM 1463 C CA . PRO A 1 185 ? 12.469 -15.942 6.838 1.00 97.56 185 PRO A CA 1
ATOM 1464 C C . PRO A 1 185 ? 11.515 -15.553 5.702 1.00 97.56 185 PRO A C 1
ATOM 1466 O O . PRO A 1 185 ? 10.958 -16.444 5.058 1.00 97.56 185 PRO A O 1
ATOM 1469 N N . PHE A 1 186 ? 11.338 -14.256 5.437 1.00 98.06 186 PHE A N 1
ATOM 1470 C CA . PHE A 1 186 ? 10.533 -13.821 4.290 1.00 98.06 186 PHE A CA 1
ATOM 1471 C C . PHE A 1 186 ? 11.177 -14.229 2.954 1.00 98.06 186 PHE A C 1
ATOM 1473 O O . PHE A 1 186 ? 12.365 -14.007 2.710 1.00 98.06 186 PHE A O 1
ATOM 1480 N N . GLU A 1 187 ? 10.364 -14.749 2.036 1.00 98.50 187 GLU A N 1
ATOM 1481 C CA . GLU A 1 187 ? 10.728 -14.880 0.628 1.00 98.50 187 GLU A CA 1
ATOM 1482 C C . GLU A 1 187 ? 10.638 -13.501 -0.048 1.00 98.50 187 GLU A C 1
ATOM 1484 O O . GLU A 1 187 ? 9.547 -12.961 -0.273 1.00 98.50 187 GLU A O 1
ATOM 1489 N N . VAL A 1 188 ? 11.796 -12.921 -0.374 1.00 98.81 188 VAL A N 1
ATOM 1490 C CA . VAL A 1 188 ? 11.891 -11.618 -1.047 1.00 98.81 188 VAL A CA 1
ATOM 1491 C C . VAL A 1 188 ? 11.916 -11.799 -2.564 1.00 98.81 188 VAL A C 1
ATOM 1493 O O . VAL A 1 188 ? 12.928 -12.175 -3.158 1.00 98.81 188 VAL A O 1
ATOM 1496 N N . TYR A 1 189 ? 10.797 -11.475 -3.203 1.00 98.88 189 TYR A N 1
ATOM 1497 C CA . TYR A 1 189 ? 10.649 -11.413 -4.653 1.00 98.88 189 TYR A CA 1
ATOM 1498 C C . TYR A 1 189 ? 11.003 -10.019 -5.172 1.00 98.88 189 TYR A C 1
ATOM 1500 O O . TYR A 1 189 ? 10.793 -9.015 -4.489 1.00 98.88 189 TYR A O 1
ATOM 1508 N N . ARG A 1 190 ? 11.550 -9.940 -6.391 1.00 98.81 190 ARG A N 1
ATOM 1509 C CA . ARG A 1 190 ? 12.028 -8.683 -6.984 1.00 98.81 190 ARG A CA 1
ATOM 1510 C C . ARG A 1 190 ? 11.310 -8.373 -8.293 1.00 98.81 190 ARG A C 1
ATOM 1512 O O . ARG A 1 190 ? 11.141 -9.262 -9.123 1.00 98.81 190 ARG A O 1
ATOM 1519 N N . VAL A 1 191 ? 10.953 -7.105 -8.509 1.00 98.75 191 VAL A N 1
ATOM 1520 C CA . VAL A 1 191 ? 10.344 -6.630 -9.765 1.00 98.75 191 VAL A CA 1
ATOM 1521 C C . VAL A 1 191 ? 11.141 -5.475 -10.369 1.00 98.75 191 VAL A C 1
ATOM 1523 O O . VAL A 1 191 ? 11.387 -4.467 -9.711 1.00 98.75 191 VAL A O 1
ATOM 1526 N N . TYR A 1 192 ? 11.568 -5.624 -11.624 1.00 98.62 192 TYR A N 1
ATOM 1527 C CA . TYR A 1 192 ? 12.515 -4.705 -12.258 1.00 98.62 192 TYR A CA 1
ATOM 1528 C C . TYR A 1 192 ? 11.828 -3.434 -12.779 1.00 98.62 192 TYR A C 1
ATOM 1530 O O . TYR A 1 192 ? 10.939 -3.490 -13.622 1.00 98.62 192 TYR A O 1
ATOM 1538 N N . THR A 1 193 ? 12.266 -2.278 -12.279 1.00 98.19 193 THR A N 1
ATOM 1539 C CA . THR A 1 193 ? 11.652 -0.947 -12.470 1.00 98.19 193 THR A CA 1
ATOM 1540 C C . THR A 1 193 ? 12.676 0.082 -12.985 1.00 98.19 193 THR A C 1
ATOM 1542 O O . THR A 1 193 ? 12.912 1.105 -12.342 1.00 98.19 193 THR A O 1
ATOM 1545 N N . PRO A 1 194 ? 13.354 -0.167 -14.123 1.00 97.50 194 PRO A N 1
ATOM 1546 C CA . PRO A 1 194 ? 14.512 0.625 -14.551 1.00 97.50 194 PRO A CA 1
ATOM 1547 C C . PRO A 1 194 ? 14.204 2.086 -14.901 1.00 97.50 194 PRO A C 1
ATOM 1549 O O . PRO A 1 194 ? 15.136 2.877 -14.991 1.00 97.50 194 PRO A O 1
ATOM 1552 N N . ASN A 1 195 ? 12.930 2.426 -15.121 1.00 96.44 195 ASN A N 1
ATOM 1553 C CA . ASN A 1 195 ? 12.444 3.789 -15.337 1.00 96.44 195 ASN A CA 1
ATOM 1554 C C . ASN A 1 195 ? 11.249 4.077 -14.401 1.00 96.44 195 ASN A C 1
ATOM 1556 O O . ASN A 1 195 ? 10.223 4.584 -14.856 1.00 96.44 195 ASN A O 1
ATOM 1560 N N . ASP A 1 196 ? 11.344 3.650 -13.137 1.00 97.19 196 ASP A N 1
ATOM 1561 C CA . ASP A 1 196 ? 10.343 3.878 -12.082 1.00 97.19 196 ASP A CA 1
ATOM 1562 C C . ASP A 1 196 ? 8.915 3.403 -12.417 1.00 97.19 196 ASP A C 1
ATOM 1564 O O . ASP A 1 196 ? 7.919 3.996 -12.001 1.00 97.19 196 ASP A O 1
ATOM 1568 N N . GLN A 1 197 ? 8.782 2.309 -13.172 1.00 98.31 197 GLN A N 1
ATOM 1569 C CA . GLN A 1 197 ? 7.473 1.712 -13.433 1.00 98.31 197 GLN A CA 1
ATOM 1570 C C . GLN A 1 197 ? 6.813 1.257 -12.114 1.00 98.31 197 GLN A C 1
ATOM 1572 O O . GLN A 1 197 ? 7.450 0.537 -11.343 1.00 98.31 197 GLN A O 1
ATOM 1577 N N . PRO A 1 198 ? 5.537 1.592 -11.850 1.00 98.25 198 PRO A N 1
ATOM 1578 C CA . PRO A 1 198 ? 4.905 1.390 -10.543 1.00 98.25 198 PRO A CA 1
ATOM 1579 C C . PRO A 1 198 ? 4.418 -0.054 -10.313 1.00 98.25 198 PRO A C 1
ATOM 1581 O O . PRO A 1 198 ? 3.334 -0.273 -9.778 1.00 98.25 198 PRO A O 1
ATOM 1584 N N . TYR A 1 199 ? 5.181 -1.070 -10.729 1.00 98.75 199 TYR A N 1
ATOM 1585 C CA . TYR A 1 199 ? 4.733 -2.469 -10.726 1.00 98.75 199 TYR A CA 1
ATOM 1586 C C . TYR A 1 199 ? 4.372 -3.006 -9.328 1.00 98.75 199 TYR A C 1
ATOM 1588 O O . TYR A 1 199 ? 3.474 -3.840 -9.219 1.00 98.75 199 TYR A O 1
ATOM 1596 N N . THR A 1 200 ? 5.007 -2.505 -8.260 1.00 98.44 200 THR A N 1
ATOM 1597 C CA . THR A 1 200 ? 4.678 -2.841 -6.857 1.00 98.44 200 THR A CA 1
ATOM 1598 C C . THR A 1 200 ? 3.307 -2.323 -6.430 1.00 98.44 200 THR A C 1
ATOM 1600 O O . THR A 1 200 ? 2.653 -2.927 -5.578 1.00 98.44 200 THR A O 1
ATOM 1603 N N . ASN A 1 201 ? 2.819 -1.263 -7.081 1.00 98.31 201 ASN A N 1
ATOM 1604 C CA . ASN A 1 201 ? 1.545 -0.597 -6.828 1.00 98.31 201 ASN A CA 1
ATOM 1605 C C . ASN A 1 201 ? 0.357 -1.382 -7.436 1.00 98.31 201 ASN A C 1
ATOM 1607 O O . ASN A 1 201 ? -0.559 -0.834 -8.057 1.00 98.31 201 ASN A O 1
ATOM 1611 N N . SER A 1 202 ? 0.395 -2.706 -7.283 1.00 97.75 202 SER A N 1
ATOM 1612 C CA . SER A 1 202 ? -0.580 -3.672 -7.782 1.00 97.75 202 SER A CA 1
ATOM 1613 C C . SER A 1 202 ? -1.737 -3.901 -6.811 1.00 97.75 202 SER A C 1
ATOM 1615 O O . SER A 1 202 ? -1.668 -3.608 -5.614 1.00 97.75 202 SER A O 1
ATOM 1617 N N . LEU A 1 203 ? -2.821 -4.467 -7.335 1.00 94.56 203 LEU A N 1
ATOM 1618 C CA . LEU A 1 203 ? -4.029 -4.813 -6.601 1.00 94.56 203 LEU A CA 1
ATOM 1619 C C . LEU A 1 203 ? -4.208 -6.335 -6.597 1.00 94.56 203 LEU A C 1
ATOM 1621 O O . LEU A 1 203 ? -4.596 -6.925 -7.605 1.00 94.56 203 LEU A O 1
ATOM 1625 N N . ILE A 1 204 ? -3.966 -6.980 -5.458 1.00 91.44 204 ILE A N 1
ATOM 1626 C CA . ILE A 1 204 ? -4.434 -8.357 -5.236 1.00 91.44 204 ILE A CA 1
ATOM 1627 C C . ILE A 1 204 ? -5.971 -8.288 -5.140 1.00 91.44 204 ILE A C 1
ATOM 1629 O O . ILE A 1 204 ? -6.501 -7.271 -4.715 1.00 91.44 204 ILE A O 1
ATOM 1633 N N . LEU A 1 205 ? -6.730 -9.281 -5.604 1.00 86.56 205 LEU A N 1
ATOM 1634 C CA . LEU A 1 205 ? -8.195 -9.276 -5.504 1.00 86.56 205 LEU A CA 1
ATOM 1635 C C . LEU A 1 205 ? -8.747 -10.700 -5.598 1.00 86.56 205 LEU A C 1
ATOM 1637 O O . LEU A 1 205 ? -8.938 -11.244 -6.690 1.00 86.56 205 LEU A O 1
ATOM 1641 N N . ASN A 1 206 ? -9.073 -11.299 -4.452 1.00 85.44 206 ASN A N 1
ATOM 1642 C CA . ASN A 1 206 ? -9.425 -12.721 -4.351 1.00 85.44 206 ASN A CA 1
ATOM 1643 C C . ASN A 1 206 ? -8.295 -13.587 -4.948 1.00 85.44 206 ASN A C 1
ATOM 1645 O O . ASN A 1 206 ? -7.212 -13.617 -4.390 1.00 85.44 206 ASN A O 1
ATOM 1649 N N . LYS A 1 207 ? -8.519 -14.251 -6.093 1.00 89.75 207 LYS A N 1
ATOM 1650 C CA . LYS A 1 207 ? -7.504 -15.039 -6.824 1.00 89.75 207 LYS A CA 1
ATOM 1651 C C . LYS A 1 207 ? -6.889 -14.317 -8.030 1.00 89.75 207 LYS A C 1
ATOM 1653 O O . LYS A 1 207 ? -6.318 -14.973 -8.894 1.00 89.75 207 LYS A O 1
ATOM 1658 N N . LYS A 1 208 ? -7.039 -12.997 -8.140 1.00 91.19 208 LYS A N 1
ATOM 1659 C CA . LYS A 1 208 ? -6.412 -12.193 -9.200 1.00 91.19 208 LYS A CA 1
ATOM 1660 C C . LYS A 1 208 ? -5.318 -11.303 -8.619 1.00 91.19 208 LYS A C 1
ATOM 1662 O O . LYS A 1 208 ? -5.436 -10.871 -7.476 1.00 91.19 208 LYS A O 1
ATOM 1667 N N . VAL A 1 209 ? -4.309 -10.985 -9.421 1.00 95.88 209 VAL A N 1
ATOM 1668 C CA . VAL A 1 209 ? -3.362 -9.894 -9.153 1.00 95.88 209 VAL A CA 1
ATOM 1669 C C . VAL A 1 209 ? -3.391 -8.974 -10.359 1.00 95.88 209 VAL A C 1
ATOM 1671 O O . VAL A 1 209 ? -3.109 -9.405 -11.472 1.00 95.88 209 VAL A O 1
ATOM 1674 N N . ILE A 1 210 ? -3.782 -7.725 -10.154 1.00 97.19 210 ILE A N 1
ATOM 1675 C CA . ILE A 1 210 ? -3.886 -6.720 -11.205 1.00 97.19 210 ILE A CA 1
ATOM 1676 C C . ILE A 1 210 ? -2.677 -5.798 -11.068 1.00 97.19 210 ILE A C 1
ATOM 1678 O O . ILE A 1 210 ? -2.554 -5.082 -10.076 1.00 97.19 210 ILE A O 1
ATOM 1682 N N . VAL A 1 211 ? -1.767 -5.837 -12.036 1.00 98.56 211 VAL A N 1
ATOM 1683 C CA . VAL A 1 211 ? -0.509 -5.076 -12.016 1.00 98.56 211 VAL A CA 1
ATOM 1684 C C . VAL A 1 211 ? -0.655 -3.859 -12.936 1.00 98.56 211 VAL A C 1
ATOM 1686 O O . VAL A 1 211 ? -1.068 -4.038 -14.086 1.00 98.56 211 VAL A O 1
ATOM 1689 N N . PRO A 1 212 ? -0.354 -2.623 -12.493 1.00 98.31 212 PRO A N 1
ATOM 1690 C CA . PRO A 1 212 ? -0.321 -1.474 -13.394 1.00 98.31 212 PRO A CA 1
ATOM 1691 C C . PRO A 1 212 ? 0.817 -1.653 -14.405 1.00 98.31 212 PRO A C 1
ATOM 1693 O O . PRO A 1 212 ? 1.974 -1.795 -14.021 1.00 98.31 212 PRO A O 1
ATOM 1696 N N . ILE A 1 213 ? 0.494 -1.648 -15.698 1.00 98.44 213 ILE A N 1
ATOM 1697 C CA . ILE A 1 213 ? 1.482 -1.786 -16.779 1.00 98.44 213 ILE A CA 1
ATOM 1698 C C . ILE A 1 213 ? 1.565 -0.513 -17.626 1.00 98.44 213 ILE A C 1
ATOM 1700 O O . ILE A 1 213 ? 0.577 0.213 -17.780 1.00 98.44 213 ILE A O 1
ATOM 1704 N N . MET A 1 214 ? 2.753 -0.247 -18.174 1.00 97.00 214 MET A N 1
ATOM 1705 C CA . MET A 1 214 ? 3.104 1.027 -18.816 1.00 97.00 214 MET A CA 1
ATOM 1706 C C . MET A 1 214 ? 3.099 0.958 -20.355 1.00 97.00 214 MET A C 1
ATOM 1708 O O . MET A 1 214 ? 3.345 1.964 -21.017 1.00 97.00 214 MET A O 1
ATOM 1712 N N . ASN A 1 215 ? 2.795 -0.207 -20.936 1.00 96.00 215 ASN A N 1
ATOM 1713 C CA . ASN A 1 215 ? 3.096 -0.580 -22.325 1.00 96.00 215 ASN A CA 1
ATOM 1714 C C . ASN A 1 215 ? 4.604 -0.489 -22.624 1.00 96.00 215 ASN A C 1
ATOM 1716 O O . ASN A 1 215 ? 5.020 0.023 -23.666 1.00 96.00 215 ASN A O 1
ATOM 1720 N N . SER A 1 216 ? 5.423 -0.947 -21.677 1.00 95.69 216 SER A N 1
ATOM 1721 C CA . SER A 1 216 ? 6.883 -0.945 -21.766 1.00 95.69 216 SER A CA 1
ATOM 1722 C C . SER A 1 216 ? 7.438 -2.347 -22.035 1.00 95.69 216 SER A C 1
ATOM 1724 O O . SER A 1 216 ? 6.761 -3.348 -21.827 1.00 95.69 216 SER A O 1
ATOM 1726 N N . GLN A 1 217 ? 8.702 -2.428 -22.460 1.00 97.75 217 GLN A N 1
ATOM 1727 C CA . GLN A 1 217 ? 9.382 -3.707 -22.715 1.00 97.75 217 GLN A CA 1
ATOM 1728 C C . GLN A 1 217 ? 9.665 -4.549 -21.456 1.00 97.75 217 GLN A C 1
ATOM 1730 O O . GLN A 1 217 ? 10.272 -5.597 -21.595 1.00 97.75 217 GLN A O 1
ATOM 1735 N N . TRP A 1 218 ? 9.304 -4.061 -20.263 1.00 98.25 218 TRP A N 1
ATOM 1736 C CA . TRP A 1 218 ? 9.528 -4.729 -18.973 1.00 98.25 218 TRP A CA 1
ATOM 1737 C C . TRP A 1 218 ? 8.223 -5.237 -18.340 1.00 98.25 218 TRP A C 1
ATOM 1739 O O . TRP A 1 218 ? 8.232 -5.788 -17.240 1.00 98.25 218 TRP A O 1
ATOM 1749 N N . ASP A 1 219 ? 7.085 -4.999 -19.004 1.00 98.56 219 ASP A N 1
ATOM 1750 C CA . ASP A 1 219 ? 5.766 -5.329 -18.467 1.00 98.56 219 ASP A CA 1
ATOM 1751 C C . ASP A 1 219 ? 5.581 -6.856 -18.355 1.00 98.56 219 ASP A C 1
ATOM 1753 O O . ASP A 1 219 ? 5.005 -7.329 -17.376 1.00 98.56 219 ASP A O 1
ATOM 1757 N N . ASP A 1 220 ? 6.103 -7.630 -19.313 1.00 98.56 220 ASP A N 1
ATOM 1758 C CA . ASP A 1 220 ? 5.992 -9.095 -19.330 1.00 98.56 220 ASP A CA 1
ATOM 1759 C C . ASP A 1 220 ? 6.837 -9.740 -18.213 1.00 98.56 220 ASP A C 1
ATOM 1761 O O . ASP A 1 220 ? 6.346 -10.616 -17.498 1.00 98.56 220 ASP A O 1
ATOM 1765 N N . GLU A 1 221 ? 8.072 -9.276 -17.992 1.00 98.50 221 GLU A N 1
ATOM 1766 C CA . GLU A 1 221 ? 8.923 -9.721 -16.881 1.00 98.50 221 GLU A CA 1
ATOM 1767 C C . GLU A 1 221 ? 8.328 -9.345 -15.517 1.00 98.50 221 GLU A C 1
ATOM 1769 O O . GLU A 1 221 ? 8.385 -10.140 -14.576 1.00 98.50 221 GLU A O 1
ATOM 1774 N N . ALA A 1 222 ? 7.711 -8.164 -15.402 1.00 98.69 222 ALA A N 1
ATOM 1775 C CA . ALA A 1 222 ? 7.037 -7.752 -14.175 1.00 98.69 222 ALA A CA 1
ATOM 1776 C C . ALA A 1 222 ? 5.825 -8.640 -13.853 1.00 98.69 222 ALA A C 1
ATOM 1778 O O . ALA A 1 222 ? 5.633 -9.038 -12.702 1.00 98.69 222 ALA A O 1
ATOM 1779 N N . LEU A 1 223 ? 5.029 -9.009 -14.863 1.00 98.75 223 LEU A N 1
ATOM 1780 C CA . LEU A 1 223 ? 3.933 -9.967 -14.702 1.00 98.75 223 LEU A CA 1
ATOM 1781 C C . LEU A 1 223 ? 4.453 -11.368 -14.342 1.00 98.75 223 LEU A C 1
ATOM 1783 O O . L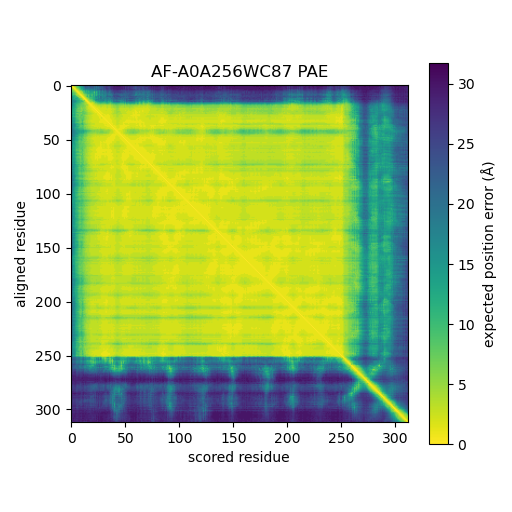EU A 1 223 ? 3.858 -12.029 -13.490 1.00 98.75 223 LEU A O 1
ATOM 1787 N N . ALA A 1 224 ? 5.569 -11.806 -14.932 1.00 98.69 224 ALA A N 1
ATOM 1788 C CA . ALA A 1 224 ? 6.196 -13.089 -14.617 1.00 98.69 224 ALA A CA 1
ATOM 1789 C C . ALA A 1 224 ? 6.672 -13.168 -13.153 1.00 98.69 224 ALA A C 1
ATOM 1791 O O . ALA A 1 224 ? 6.409 -14.171 -12.492 1.00 98.69 224 ALA A O 1
ATOM 1792 N N . ALA A 1 225 ? 7.270 -12.099 -12.611 1.00 98.69 225 ALA A N 1
ATOM 1793 C CA . ALA A 1 225 ? 7.693 -12.042 -11.206 1.00 98.69 225 ALA A CA 1
ATOM 1794 C C . ALA A 1 225 ? 6.519 -12.253 -10.226 1.00 98.69 225 ALA A C 1
ATOM 1796 O O . ALA A 1 225 ? 6.640 -12.984 -9.243 1.00 98.69 225 ALA A O 1
ATOM 1797 N N . TYR A 1 226 ? 5.345 -11.682 -10.520 1.00 98.62 226 TYR A N 1
ATOM 1798 C CA . TYR A 1 226 ? 4.126 -11.939 -9.744 1.00 98.62 226 TYR A CA 1
ATOM 1799 C C . TYR A 1 226 ? 3.588 -13.369 -9.917 1.00 98.62 226 TYR A C 1
ATOM 1801 O O . TYR A 1 226 ? 3.065 -13.938 -8.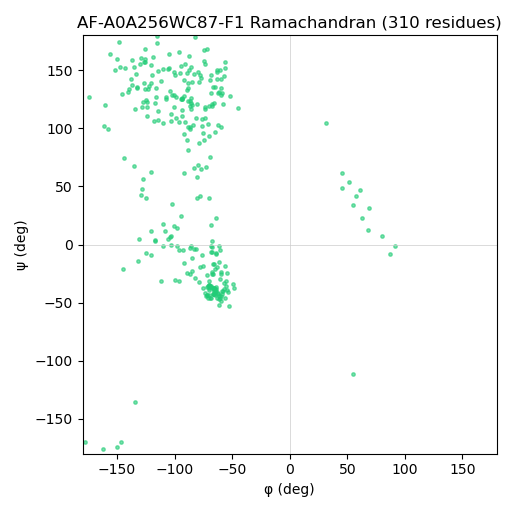961 1.00 98.62 226 TYR A O 1
ATOM 1809 N N . GLN A 1 227 ? 3.702 -13.962 -11.111 1.00 98.44 227 GLN A N 1
ATOM 1810 C CA . GLN A 1 227 ? 3.266 -15.344 -11.369 1.00 98.44 227 GLN A CA 1
ATOM 1811 C C . GLN A 1 227 ? 4.138 -16.372 -10.636 1.00 98.44 227 GLN A C 1
ATOM 1813 O O . GLN A 1 227 ? 3.616 -17.378 -10.155 1.00 98.44 227 GLN A O 1
ATOM 1818 N N . GLU A 1 228 ? 5.442 -16.108 -10.533 1.00 98.38 228 GLU A N 1
ATOM 1819 C CA . GLU A 1 228 ? 6.388 -16.904 -9.750 1.00 98.38 228 GLU A CA 1
ATOM 1820 C C . GLU A 1 228 ? 6.115 -16.777 -8.245 1.00 98.38 228 GLU A C 1
ATOM 1822 O O . GLU A 1 228 ? 6.035 -17.786 -7.544 1.00 98.38 228 GLU A O 1
ATOM 1827 N N . ALA A 1 229 ? 5.903 -15.550 -7.756 1.00 97.62 229 ALA A N 1
ATOM 1828 C CA . ALA A 1 229 ? 5.666 -15.286 -6.340 1.00 97.62 229 ALA A CA 1
ATOM 1829 C C . ALA A 1 229 ? 4.321 -15.818 -5.822 1.00 97.62 229 ALA A C 1
ATOM 1831 O O . ALA A 1 229 ? 4.229 -16.273 -4.679 1.00 97.62 229 ALA A O 1
ATOM 1832 N N . MET A 1 230 ? 3.275 -15.764 -6.657 1.00 96.88 230 MET A N 1
ATOM 1833 C CA . MET A 1 230 ? 1.886 -16.051 -6.280 1.00 96.88 230 MET A CA 1
ATOM 1834 C C . MET A 1 230 ? 1.289 -17.216 -7.099 1.00 96.88 230 MET A C 1
ATOM 1836 O O . MET A 1 230 ? 0.307 -17.032 -7.832 1.00 96.88 230 MET A O 1
ATOM 1840 N N . PRO A 1 231 ? 1.841 -18.442 -6.995 1.00 96.25 231 PRO A N 1
ATOM 1841 C CA . PRO A 1 231 ? 1.379 -19.584 -7.775 1.00 96.25 231 PRO A CA 1
ATOM 1842 C C . PRO A 1 231 ? -0.099 -19.895 -7.498 1.00 96.25 231 PRO A C 1
ATOM 1844 O O . PRO A 1 231 ? -0.537 -20.042 -6.359 1.00 96.25 231 PRO A O 1
ATOM 1847 N N . GLY A 1 232 ? -0.888 -20.016 -8.569 1.00 94.81 232 GLY A N 1
ATOM 1848 C CA . GLY A 1 232 ? -2.334 -20.256 -8.493 1.00 94.81 232 GLY A CA 1
ATOM 1849 C C . GLY A 1 232 ? -3.208 -18.994 -8.474 1.00 94.81 232 GLY A C 1
ATOM 1850 O O . GLY A 1 232 ? -4.436 -19.128 -8.486 1.00 94.81 232 GLY A O 1
ATOM 1851 N N . TYR A 1 233 ? -2.609 -17.798 -8.500 1.00 94.62 233 TYR A N 1
ATOM 1852 C CA . TYR A 1 233 ? -3.303 -16.550 -8.821 1.00 94.62 233 TYR A CA 1
ATOM 1853 C C . TYR A 1 233 ? -3.307 -16.288 -10.336 1.00 94.62 233 TYR A C 1
ATOM 1855 O O . TYR A 1 233 ? -2.392 -16.658 -11.069 1.00 94.62 233 TYR A O 1
ATOM 1863 N N . GLU A 1 234 ? -4.350 -15.614 -10.812 1.00 97.56 234 GLU A N 1
ATOM 1864 C CA . GLU A 1 234 ? -4.445 -15.082 -12.170 1.00 97.56 234 GLU A CA 1
ATOM 1865 C C . GLU A 1 234 ? -3.846 -13.669 -12.200 1.00 97.56 234 GLU A C 1
ATOM 1867 O O . GLU A 1 234 ? -4.482 -12.699 -11.778 1.00 97.56 234 GLU A O 1
ATOM 1872 N N . VAL A 1 235 ? -2.608 -13.552 -12.679 1.00 98.12 235 VAL A N 1
ATOM 1873 C CA . VAL A 1 235 ? -1.909 -12.267 -12.809 1.00 98.12 235 VAL A CA 1
ATOM 1874 C C . VAL A 1 235 ? -2.269 -11.613 -14.144 1.00 98.12 235 VAL A C 1
ATOM 1876 O O . VAL A 1 235 ? -2.111 -12.226 -15.199 1.00 98.12 235 VAL A O 1
ATOM 1879 N N . VAL A 1 236 ? -2.748 -10.368 -14.104 1.00 97.50 236 VAL A N 1
ATOM 1880 C CA . VAL A 1 236 ? -3.191 -9.598 -15.274 1.00 97.50 236 VAL A CA 1
ATOM 1881 C C . VAL A 1 236 ? -2.609 -8.185 -15.264 1.00 97.50 236 VAL A C 1
ATOM 1883 O O . VAL A 1 236 ? -2.641 -7.490 -14.251 1.00 97.50 236 VAL A O 1
ATOM 1886 N N . GLY A 1 237 ? -2.105 -7.736 -16.413 1.00 98.06 237 GLY A N 1
ATOM 1887 C CA . GLY A 1 237 ? -1.686 -6.349 -16.604 1.00 98.06 237 GLY A CA 1
ATOM 1888 C C . GLY A 1 237 ? -2.880 -5.424 -16.845 1.00 98.06 237 GLY A C 1
ATOM 1889 O O . GLY A 1 237 ? -3.813 -5.779 -17.567 1.00 98.06 237 GLY A O 1
ATOM 1890 N N . PHE A 1 238 ? -2.850 -4.226 -16.263 1.00 96.94 238 PHE A N 1
ATOM 1891 C CA . PHE A 1 238 ? -3.864 -3.192 -16.454 1.00 96.94 238 PHE A CA 1
ATOM 1892 C C . PHE A 1 238 ? -3.239 -1.849 -16.858 1.00 96.94 238 PHE A C 1
ATOM 1894 O O . PHE A 1 238 ? -2.435 -1.259 -16.134 1.00 96.94 238 PHE A O 1
ATOM 1901 N N . THR A 1 239 ? -3.603 -1.362 -18.044 1.00 96.00 239 THR A N 1
ATOM 1902 C CA . THR A 1 239 ? -3.116 -0.095 -18.604 1.00 96.00 239 THR A CA 1
ATOM 1903 C C . THR A 1 239 ? -3.912 1.098 -18.077 1.00 96.00 239 THR A C 1
ATOM 1905 O O . THR A 1 239 ? -5.120 1.018 -17.850 1.00 96.00 239 THR A O 1
ATOM 1908 N N . GLY A 1 240 ? -3.245 2.240 -17.926 1.00 92.81 240 GLY A N 1
ATOM 1909 C CA . GLY A 1 240 ? -3.866 3.487 -17.493 1.00 92.81 240 GLY A CA 1
ATOM 1910 C C . GLY A 1 240 ? -2.869 4.639 -17.463 1.00 92.81 240 GLY A C 1
ATOM 1911 O O . GLY A 1 240 ? -1.753 4.523 -17.963 1.00 92.81 240 GLY A O 1
ATOM 1912 N N . SER A 1 241 ? -3.286 5.768 -16.894 1.00 94.56 241 SER A N 1
ATOM 1913 C CA . SER A 1 241 ? -2.413 6.922 -16.649 1.00 94.56 241 SER A CA 1
ATOM 1914 C C . SER A 1 241 ? -1.753 6.767 -15.281 1.00 94.56 241 SER A C 1
ATOM 1916 O O . SER A 1 241 ? -2.273 7.282 -14.291 1.00 94.56 241 SER A O 1
ATOM 1918 N N . TRP A 1 242 ? -0.684 5.978 -15.218 1.00 97.56 242 TRP A N 1
ATOM 1919 C CA . TRP A 1 242 ? 0.058 5.683 -13.991 1.00 97.56 242 TRP A CA 1
ATOM 1920 C C . TRP A 1 242 ? 1.318 6.541 -13.887 1.00 97.56 242 TRP A C 1
ATOM 1922 O O . TRP A 1 242 ? 1.963 6.807 -14.898 1.00 97.56 242 TRP A O 1
ATOM 1932 N N . GLU A 1 243 ? 1.672 6.903 -12.662 1.00 97.50 243 GLU A N 1
ATOM 1933 C CA . GLU A 1 243 ? 2.937 7.537 -12.289 1.00 97.50 243 GLU A CA 1
ATOM 1934 C C . GLU A 1 243 ? 3.671 6.619 -11.299 1.00 97.50 243 GLU A C 1
ATOM 1936 O O . GLU A 1 243 ? 3.043 5.771 -10.659 1.00 97.50 243 GLU A O 1
ATOM 1941 N N . SER A 1 244 ? 4.983 6.798 -11.128 1.00 96.69 244 SER A N 1
ATOM 1942 C CA . SER A 1 244 ? 5.791 6.012 -10.176 1.00 96.69 244 SER A CA 1
ATOM 1943 C C . SER A 1 244 ? 5.281 6.094 -8.731 1.00 96.69 244 SER A C 1
ATOM 1945 O O . SER A 1 244 ? 5.359 5.117 -7.992 1.00 96.69 244 SER A O 1
ATOM 1947 N N . THR A 1 245 ? 4.714 7.246 -8.357 1.00 97.38 245 THR A N 1
ATOM 1948 C CA . THR A 1 245 ? 4.154 7.550 -7.030 1.00 97.38 245 THR A CA 1
ATOM 1949 C C . THR A 1 245 ? 2.619 7.534 -6.982 1.00 97.38 245 THR A C 1
ATOM 1951 O O . THR A 1 245 ? 2.041 7.972 -5.992 1.00 97.38 245 THR A O 1
ATOM 1954 N N . ASP A 1 246 ? 1.928 7.129 -8.055 1.00 97.44 246 ASP A N 1
ATOM 1955 C CA . ASP A 1 246 ? 0.457 7.053 -8.090 1.00 97.44 246 ASP A CA 1
ATOM 1956 C C . ASP A 1 246 ? -0.029 6.154 -9.238 1.00 97.44 246 ASP A C 1
ATOM 1958 O O . ASP A 1 246 ? -0.091 6.572 -10.403 1.00 97.44 246 ASP A O 1
ATOM 1962 N N . ALA A 1 247 ? -0.420 4.921 -8.914 1.00 97.44 247 ALA A N 1
ATOM 1963 C CA . ALA A 1 247 ? -0.913 3.967 -9.900 1.00 97.44 247 ALA A CA 1
ATOM 1964 C C . ALA A 1 247 ? -2.193 3.241 -9.450 1.00 97.44 247 ALA A C 1
ATOM 1966 O O . ALA A 1 247 ? -3.165 3.871 -9.032 1.00 97.44 247 ALA A O 1
ATOM 1967 N N . LEU A 1 248 ? -2.274 1.924 -9.649 1.00 94.81 248 LEU A N 1
ATOM 1968 C CA . LEU A 1 248 ? -3.524 1.188 -9.477 1.00 94.81 248 LEU A CA 1
ATOM 1969 C C . LEU A 1 248 ? -3.898 1.008 -8.002 1.00 94.81 248 LEU A C 1
ATOM 1971 O O . LEU A 1 248 ? -5.071 1.158 -7.654 1.00 94.81 248 LEU A O 1
ATOM 1975 N N . HIS A 1 249 ? -2.927 0.693 -7.142 1.00 94.81 249 HIS A N 1
ATOM 1976 C CA . HIS A 1 249 ? -3.174 0.466 -5.722 1.00 94.81 249 HIS A CA 1
ATOM 1977 C C . HIS A 1 249 ? -3.640 1.743 -5.023 1.00 94.81 249 HIS A C 1
ATOM 1979 O O . HIS A 1 249 ? -4.630 1.673 -4.300 1.00 94.81 249 HIS A O 1
ATOM 1985 N N . CYS A 1 250 ? -3.026 2.899 -5.314 1.00 93.94 250 CYS A N 1
ATOM 1986 C CA . CYS A 1 250 ? -3.380 4.204 -4.733 1.00 93.94 250 CYS A CA 1
ATOM 1987 C C . CYS A 1 250 ? -4.841 4.628 -5.011 1.00 93.94 250 CYS A C 1
ATOM 1989 O O . CYS A 1 250 ? -5.449 5.394 -4.261 1.00 93.94 250 CYS A O 1
ATOM 1991 N N . ARG A 1 251 ? -5.437 4.127 -6.099 1.00 92.06 251 ARG A N 1
ATOM 1992 C CA . ARG A 1 251 ? -6.733 4.588 -6.631 1.00 92.06 251 ARG A CA 1
ATOM 1993 C C . ARG A 1 251 ? -7.879 3.596 -6.435 1.00 92.06 251 ARG A C 1
ATOM 1995 O O . ARG A 1 251 ? -8.935 3.758 -7.048 1.00 92.06 251 ARG A O 1
ATOM 2002 N N . TRP A 1 252 ? -7.678 2.555 -5.624 1.00 81.94 252 TRP A N 1
ATOM 2003 C CA . TRP A 1 252 ? -8.672 1.501 -5.427 1.00 81.94 252 TRP A CA 1
ATOM 2004 C C . TRP A 1 252 ? -9.047 1.314 -3.947 1.00 81.94 252 TRP A C 1
ATOM 2006 O O . TRP A 1 252 ? -8.172 1.009 -3.136 1.00 81.94 252 TRP A O 1
ATOM 2016 N N . PRO A 1 253 ? -10.334 1.434 -3.567 1.00 67.06 253 PRO A N 1
ATOM 2017 C CA . PRO A 1 253 ? -10.765 1.189 -2.201 1.00 67.06 253 PRO A CA 1
ATOM 2018 C C . PRO A 1 253 ? -11.062 -0.287 -1.940 1.00 67.06 253 PRO A C 1
ATOM 2020 O O . PRO A 1 253 ? -11.592 -1.007 -2.789 1.00 67.06 253 PRO A O 1
ATOM 2023 N N . LEU A 1 254 ? -10.910 -0.684 -0.681 1.00 59.19 254 LEU A N 1
ATOM 2024 C CA . LEU A 1 254 ? -11.805 -1.674 -0.094 1.00 59.19 254 LEU A CA 1
ATOM 2025 C C . LEU A 1 254 ? -13.077 -0.921 0.345 1.00 59.19 254 LEU A C 1
ATOM 2027 O O . LEU A 1 254 ? -13.028 -0.112 1.260 1.00 59.19 254 LEU A O 1
ATOM 2031 N N . THR A 1 255 ? -14.209 -1.116 -0.336 1.00 55.16 255 THR A N 1
ATOM 2032 C CA . THR A 1 255 ? -15.515 -0.503 0.035 1.00 55.16 255 THR A CA 1
ATOM 2033 C C . THR A 1 255 ? -16.635 -1.516 0.227 1.00 55.16 255 THR A C 1
ATOM 2035 O O . THR A 1 255 ? -17.730 -1.164 0.665 1.00 55.16 255 THR A O 1
ATOM 2038 N N . ARG A 1 256 ? -16.388 -2.788 -0.094 1.00 59.72 256 ARG A N 1
ATOM 2039 C CA . ARG A 1 256 ? -17.331 -3.874 0.158 1.00 59.72 256 ARG A CA 1
ATOM 2040 C C . ARG A 1 256 ? -16.911 -4.576 1.438 1.00 59.72 256 ARG A C 1
ATOM 2042 O O . ARG A 1 256 ? -15.768 -5.017 1.520 1.00 59.72 256 ARG A O 1
ATOM 2049 N N . LYS A 1 257 ? -17.842 -4.719 2.390 1.00 53.88 257 LYS A N 1
ATOM 2050 C CA . LYS A 1 257 ? -17.645 -5.515 3.612 1.00 53.88 257 LYS A CA 1
ATOM 2051 C C . LYS A 1 257 ? -16.984 -6.851 3.231 1.00 53.88 257 LYS A C 1
ATOM 2053 O O . LYS A 1 257 ? -17.610 -7.598 2.467 1.00 53.88 257 LYS A O 1
ATOM 2058 N N . PRO A 1 258 ? -15.760 -7.157 3.713 1.00 56.97 258 PRO A N 1
ATOM 2059 C CA . PRO A 1 258 ? -15.194 -8.491 3.575 1.00 56.97 258 PRO A CA 1
ATOM 2060 C C . PRO A 1 258 ? -16.240 -9.468 4.101 1.00 56.97 258 PRO A C 1
ATOM 2062 O O . PRO A 1 258 ? -16.804 -9.251 5.168 1.00 56.97 258 PRO A O 1
ATOM 2065 N N . CYS A 1 259 ? -16.617 -10.487 3.340 1.00 45.34 259 CYS A N 1
ATOM 2066 C CA . CYS A 1 259 ? -17.703 -11.349 3.802 1.00 45.34 259 CYS A CA 1
ATOM 2067 C C . CYS A 1 259 ? -17.225 -12.344 4.868 1.00 45.34 259 CYS A C 1
ATOM 2069 O O . CYS A 1 259 ? -18.057 -12.933 5.551 1.00 45.34 259 CYS A O 1
ATOM 2071 N N . LEU A 1 260 ? -15.911 -12.587 4.937 1.00 44.47 260 LEU A N 1
ATOM 2072 C CA . LEU A 1 260 ? -15.403 -13.928 5.155 1.00 44.47 260 LEU A CA 1
ATOM 2073 C C . LEU A 1 260 ? -13.820 -13.876 5.334 1.00 44.47 260 LEU A C 1
ATOM 2075 O O . LEU A 1 260 ? -13.146 -13.363 4.448 1.00 44.47 260 LEU A O 1
ATOM 2079 N N . VAL A 1 261 ? -13.221 -14.436 6.417 1.00 51.50 261 VAL A N 1
ATOM 2080 C CA . VAL A 1 261 ? -11.776 -14.602 6.792 1.00 51.50 261 VAL A CA 1
ATOM 2081 C C . VAL A 1 261 ? -11.427 -15.988 7.409 1.00 51.50 261 VAL A C 1
ATOM 2083 O O . VAL A 1 261 ? -12.188 -16.493 8.224 1.00 51.50 261 VAL A O 1
ATOM 2086 N N . THR A 1 262 ? -10.258 -16.588 7.115 1.00 36.69 262 THR A N 1
ATOM 2087 C CA . THR A 1 262 ? -9.752 -17.843 7.751 1.00 36.69 262 THR A CA 1
ATOM 2088 C C . THR A 1 262 ? -8.334 -17.698 8.325 1.00 36.69 262 THR A C 1
ATOM 2090 O O . THR A 1 262 ? -7.475 -17.179 7.618 1.00 36.69 262 THR A O 1
ATOM 2093 N N . LYS A 1 263 ? -8.040 -18.259 9.515 1.00 47.66 263 LYS A N 1
ATOM 2094 C CA . LYS A 1 263 ? -6.672 -18.344 10.083 1.00 47.66 263 LYS A CA 1
ATOM 2095 C C . LYS A 1 263 ? -6.123 -19.777 10.037 1.00 47.66 263 LYS A C 1
ATOM 2097 O O . LYS A 1 263 ? -6.739 -20.702 10.570 1.00 47.66 263 LYS A O 1
ATOM 2102 N N . TRP A 1 264 ? -4.933 -19.938 9.462 1.00 42.62 264 TRP A N 1
ATOM 2103 C CA . TRP A 1 264 ? -4.129 -21.161 9.501 1.00 42.62 264 TRP A CA 1
ATOM 2104 C C . TRP A 1 264 ? -2.755 -20.838 10.080 1.00 42.62 264 TRP A C 1
ATOM 2106 O O . TRP A 1 264 ? -2.134 -19.874 9.655 1.00 42.62 264 TRP A O 1
ATOM 2116 N N . LEU A 1 265 ? -2.272 -21.655 11.015 1.00 50.25 265 LEU A N 1
ATOM 2117 C CA . LEU A 1 265 ? -0.851 -21.704 11.353 1.00 50.25 265 LEU A CA 1
ATOM 2118 C C . LEU A 1 265 ? -0.231 -22.819 10.510 1.00 50.25 265 LEU A C 1
ATOM 2120 O O . LEU A 1 265 ? -0.625 -23.982 10.652 1.00 50.25 265 LEU A O 1
ATOM 2124 N N . GLY A 1 266 ? 0.687 -22.460 9.613 1.00 43.06 266 GLY A N 1
ATOM 2125 C CA . GLY A 1 266 ? 1.470 -23.433 8.859 1.00 43.06 266 GLY A CA 1
ATOM 2126 C C . GLY A 1 266 ? 2.278 -24.324 9.803 1.00 43.06 266 GLY A C 1
ATOM 2127 O O . GLY A 1 266 ? 2.783 -23.868 10.828 1.00 43.06 266 GLY A O 1
ATOM 2128 N N . LEU A 1 267 ? 2.397 -25.609 9.469 1.00 42.34 267 LEU A N 1
ATOM 2129 C CA . LEU A 1 267 ? 3.437 -26.452 10.054 1.00 42.34 267 LEU A CA 1
ATOM 2130 C C . LEU A 1 267 ? 4.672 -26.306 9.153 1.00 42.34 267 LEU A C 1
ATOM 2132 O O . LEU A 1 267 ? 4.532 -26.568 7.957 1.00 42.34 267 LEU A O 1
ATOM 2136 N N . PRO A 1 268 ? 5.848 -25.905 9.671 1.00 46.38 268 PRO A N 1
ATOM 2137 C CA . PRO A 1 268 ? 7.056 -25.822 8.853 1.00 46.38 268 PRO A CA 1
ATOM 2138 C C . PRO A 1 268 ? 7.409 -27.199 8.273 1.00 46.38 268 PRO A C 1
ATOM 2140 O O . PRO A 1 268 ? 7.126 -28.229 8.895 1.00 46.38 268 PRO A O 1
ATOM 2143 N N . GLU A 1 269 ? 8.042 -27.237 7.097 1.00 42.81 269 GLU A N 1
ATOM 2144 C CA . GLU A 1 269 ? 8.469 -28.493 6.471 1.00 42.81 269 GLU A CA 1
ATOM 2145 C C . GLU A 1 269 ? 9.540 -29.201 7.318 1.00 42.81 269 GLU A C 1
ATOM 2147 O O . GLU A 1 269 ? 10.737 -28.929 7.224 1.00 42.81 269 GLU A O 1
ATOM 2152 N N . VAL A 1 270 ? 9.116 -30.159 8.148 1.00 45.44 270 VAL A N 1
ATOM 2153 C CA . VAL A 1 270 ? 10.030 -31.027 8.898 1.00 45.44 270 VAL A CA 1
ATOM 2154 C C . VAL A 1 270 ? 10.225 -32.335 8.135 1.00 45.44 270 VAL A C 1
ATOM 2156 O O . VAL A 1 270 ? 9.356 -33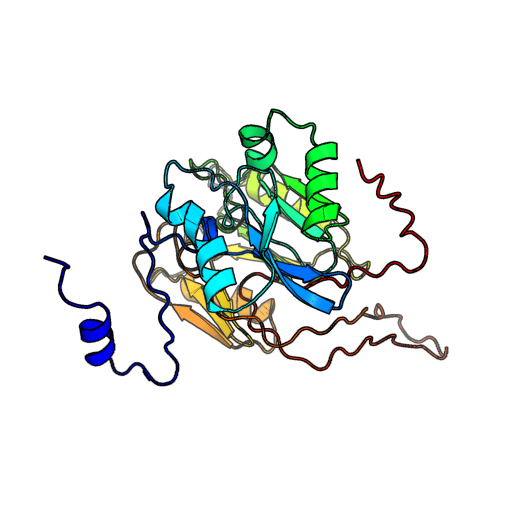.208 8.126 1.00 45.44 270 VAL A O 1
ATOM 2159 N N . GLY A 1 271 ? 11.387 -32.492 7.502 1.00 40.62 271 GLY A N 1
ATOM 2160 C CA . GLY A 1 271 ? 11.723 -33.705 6.758 1.00 40.62 271 GLY A CA 1
ATOM 2161 C C . GLY A 1 271 ? 11.672 -34.975 7.622 1.00 40.62 271 GLY A C 1
ATOM 2162 O O . GLY A 1 271 ? 12.428 -35.112 8.580 1.00 40.62 271 GLY A O 1
ATOM 2163 N N . ASN A 1 272 ? 10.822 -35.932 7.230 1.00 43.38 272 ASN A N 1
ATOM 2164 C CA . ASN A 1 272 ? 10.804 -37.331 7.687 1.00 43.38 272 ASN A CA 1
ATOM 2165 C C . ASN A 1 272 ? 10.931 -37.574 9.209 1.00 43.38 272 ASN A C 1
ATOM 2167 O O . ASN A 1 272 ? 11.811 -38.314 9.655 1.00 43.38 272 ASN A O 1
ATOM 2171 N N . LEU A 1 273 ? 9.983 -37.069 10.006 1.00 40.50 273 LEU A N 1
ATOM 2172 C CA . LEU A 1 273 ? 9.789 -37.525 11.388 1.00 40.50 273 LEU A CA 1
ATOM 2173 C C . LEU A 1 273 ? 8.414 -38.177 11.598 1.00 40.50 273 LEU A C 1
ATOM 2175 O O . LEU A 1 273 ? 7.364 -37.580 11.385 1.00 40.50 273 LEU A O 1
ATOM 2179 N N . LEU A 1 274 ? 8.437 -39.437 12.047 1.00 40.16 274 LEU A N 1
ATOM 2180 C CA . LEU A 1 274 ? 7.264 -40.262 12.361 1.00 40.16 274 LEU A CA 1
ATOM 2181 C C . LEU A 1 274 ? 6.651 -39.868 13.720 1.00 40.16 274 LEU A C 1
ATOM 2183 O O . LEU A 1 274 ? 6.657 -40.652 14.667 1.00 40.16 274 LEU A O 1
ATOM 2187 N N . MET A 1 275 ? 6.134 -38.643 13.817 1.00 40.16 275 MET A N 1
ATOM 2188 C CA . MET A 1 275 ? 5.387 -38.130 14.972 1.00 40.16 275 MET A CA 1
ATOM 2189 C C . MET A 1 275 ? 3.964 -37.730 14.540 1.00 40.16 275 MET A C 1
ATOM 2191 O O . MET A 1 275 ? 3.779 -37.274 13.412 1.00 40.16 275 MET A O 1
ATOM 2195 N N . PRO A 1 276 ? 2.934 -37.887 15.392 1.00 44.06 276 PRO A N 1
ATOM 2196 C CA . PRO A 1 276 ? 1.592 -37.405 15.081 1.00 44.06 276 PRO A CA 1
ATOM 2197 C C . PRO A 1 276 ? 1.534 -35.875 15.200 1.00 44.06 276 PRO A C 1
ATOM 2199 O O . PRO A 1 276 ? 1.572 -35.327 16.301 1.00 44.06 276 PRO A O 1
ATOM 2202 N N . TYR A 1 277 ? 1.422 -35.185 14.066 1.00 48.28 277 TYR A N 1
ATOM 2203 C CA . TYR A 1 277 ? 1.254 -33.731 14.016 1.00 48.28 277 TYR A CA 1
ATOM 2204 C C . TYR A 1 277 ? -0.221 -33.335 14.167 1.00 48.28 277 TYR A C 1
ATOM 2206 O O . TYR A 1 277 ? -1.105 -33.953 13.573 1.00 48.28 277 TYR A O 1
ATOM 2214 N N . ILE A 1 278 ? -0.483 -32.268 14.927 1.00 40.84 278 ILE A N 1
ATOM 2215 C CA . ILE A 1 278 ? -1.798 -31.623 15.014 1.00 40.84 278 ILE A CA 1
ATOM 2216 C C . ILE A 1 278 ? -1.692 -30.267 14.316 1.00 40.84 278 ILE A C 1
ATOM 2218 O O . ILE A 1 278 ? -1.136 -29.324 14.873 1.00 40.84 278 ILE A O 1
ATOM 2222 N N . ALA A 1 279 ? -2.242 -30.161 13.106 1.00 41.91 279 ALA A N 1
ATOM 2223 C CA . ALA A 1 279 ? -2.504 -28.863 12.495 1.00 41.91 279 ALA A CA 1
ATOM 2224 C C . ALA A 1 279 ? -3.713 -28.226 13.201 1.00 41.91 279 ALA A C 1
ATOM 2226 O O . ALA A 1 279 ? -4.811 -28.789 13.188 1.00 41.91 279 ALA A O 1
ATOM 2227 N N . VAL A 1 280 ? -3.523 -27.068 13.839 1.00 40.50 280 VAL A N 1
ATOM 2228 C CA . VAL A 1 280 ? -4.607 -26.347 14.524 1.00 40.50 280 VAL A CA 1
ATOM 2229 C C . VAL A 1 280 ? -5.245 -25.357 13.552 1.00 40.50 280 VAL A C 1
ATOM 2231 O O . VAL A 1 280 ? -4.781 -24.232 13.385 1.00 40.50 280 VAL A O 1
ATOM 2234 N N . GLN A 1 281 ? -6.335 -25.780 12.915 1.00 36.84 281 GLN A N 1
ATOM 2235 C CA . GLN A 1 281 ? -7.154 -24.924 12.060 1.00 36.84 281 GLN A CA 1
ATOM 2236 C C . GLN A 1 281 ? -8.307 -24.314 12.879 1.00 36.84 281 GLN A C 1
ATOM 2238 O O . GLN A 1 281 ? -9.243 -25.024 13.250 1.00 36.84 281 GLN A O 1
ATOM 2243 N N . LYS A 1 282 ? -8.291 -22.995 13.136 1.00 40.03 282 LYS A N 1
ATOM 2244 C CA . LYS A 1 282 ? -9.467 -22.280 13.677 1.00 40.03 282 LYS A CA 1
ATOM 2245 C C . LYS A 1 282 ? -10.318 -21.800 12.495 1.00 40.03 282 LYS A C 1
ATOM 2247 O O . LYS A 1 282 ? -10.104 -20.715 11.959 1.00 40.03 282 LYS A O 1
ATOM 2252 N N . VAL A 1 283 ? -11.262 -22.637 12.057 1.00 30.67 283 VAL A N 1
ATOM 2253 C CA . VAL A 1 283 ? -12.168 -22.305 10.944 1.00 30.67 283 VAL A CA 1
ATOM 2254 C C . VAL A 1 283 ? -13.252 -21.335 11.401 1.00 30.67 283 VAL A C 1
ATOM 2256 O O . VAL A 1 283 ? -14.267 -21.747 11.959 1.00 30.67 283 VAL A O 1
ATOM 2259 N N . LEU A 1 284 ? -13.080 -20.064 11.056 1.00 35.44 284 LEU A N 1
ATOM 2260 C CA . LEU A 1 284 ? -14.204 -19.209 10.688 1.00 35.44 284 LEU A CA 1
ATOM 2261 C C . LEU A 1 284 ? -14.418 -19.440 9.170 1.00 35.44 284 LEU A C 1
ATOM 2263 O O . LEU A 1 284 ? -13.472 -19.349 8.394 1.00 35.44 284 LEU A O 1
ATOM 2267 N N . LEU A 1 285 ? -15.594 -19.929 8.742 1.00 25.55 285 LEU A N 1
ATOM 2268 C CA . LEU A 1 285 ? -15.766 -20.614 7.433 1.00 25.55 285 LEU A CA 1
ATOM 2269 C C . LEU A 1 285 ? -15.782 -19.688 6.209 1.00 25.55 285 LEU A C 1
ATOM 2271 O O . LEU A 1 285 ? -16.847 -19.131 5.905 1.00 25.55 285 LEU A O 1
ATOM 2275 N N . MET A 1 286 ? -14.639 -19.495 5.522 1.00 35.44 286 MET A N 1
ATOM 2276 C CA . MET A 1 286 ? -14.559 -18.264 4.735 1.00 35.44 286 MET A CA 1
ATOM 2277 C C . MET A 1 286 ? -13.620 -18.076 3.492 1.00 35.44 286 MET A C 1
ATOM 2279 O O . MET A 1 286 ? -12.698 -18.847 3.256 1.00 35.44 286 MET A O 1
ATOM 2283 N N . LEU A 1 287 ? -13.926 -17.021 2.691 1.00 26.97 287 LEU A N 1
ATOM 2284 C CA . LEU A 1 287 ? -13.203 -16.360 1.559 1.00 26.97 287 LEU A CA 1
ATOM 2285 C C . LEU A 1 287 ? -13.016 -14.811 1.683 1.00 26.97 287 LEU A C 1
ATOM 2287 O O . LEU A 1 287 ? -13.990 -14.056 1.612 1.00 26.97 287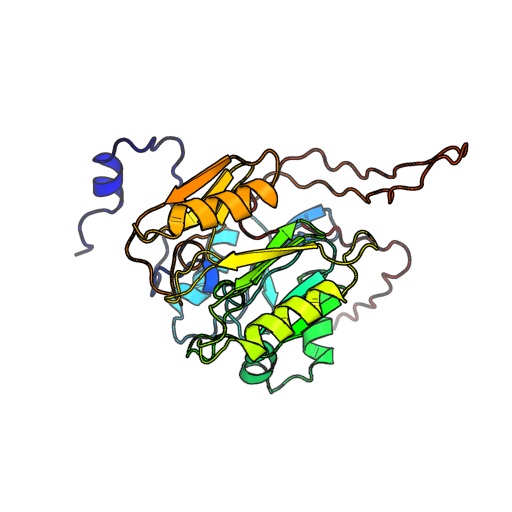 LEU A O 1
ATOM 2291 N N . VAL A 1 288 ? -11.776 -14.311 1.652 1.00 34.44 288 VAL A N 1
ATOM 2292 C CA . VAL A 1 288 ? -11.496 -12.858 1.677 1.00 34.44 288 VAL A CA 1
ATOM 2293 C C . VAL A 1 288 ? -11.471 -12.221 0.278 1.00 34.44 288 VAL A C 1
ATOM 2295 O O . VAL A 1 288 ? -10.779 -12.692 -0.623 1.00 34.44 288 VAL A O 1
ATOM 2298 N N . CYS A 1 289 ? -12.128 -11.067 0.129 1.00 27.75 289 CYS A N 1
ATOM 2299 C CA . CYS A 1 289 ? -11.938 -10.142 -0.993 1.00 27.75 289 CYS A CA 1
ATOM 2300 C C . CYS A 1 289 ? -10.867 -9.093 -0.634 1.00 27.75 289 CYS A C 1
ATOM 2302 O O . CYS A 1 289 ? -11.169 -7.905 -0.536 1.00 27.75 289 CYS A O 1
ATOM 2304 N N . CYS A 1 290 ? -9.635 -9.544 -0.373 1.00 34.81 290 CYS A N 1
ATOM 2305 C CA . CYS A 1 290 ? -8.549 -8.682 0.107 1.00 34.81 290 CYS A CA 1
ATOM 2306 C C . CYS A 1 290 ? -7.699 -8.109 -1.026 1.00 34.81 290 CYS A C 1
ATOM 2308 O O . CYS A 1 290 ? -7.447 -8.805 -2.013 1.00 34.81 290 CYS A O 1
ATOM 2310 N N . THR A 1 291 ? -7.286 -6.844 -0.877 1.00 36.06 291 THR A N 1
ATOM 2311 C CA . THR A 1 291 ? -6.530 -6.111 -1.911 1.00 36.06 291 THR A CA 1
ATOM 2312 C C . THR A 1 291 ? -5.272 -5.378 -1.447 1.00 36.06 291 THR A C 1
ATOM 2314 O O . THR A 1 291 ? -4.405 -5.048 -2.259 1.00 36.06 291 THR A O 1
ATOM 2317 N N . SER A 1 292 ? -5.124 -5.210 -0.139 1.00 32.41 292 SER A N 1
ATOM 2318 C CA . SER A 1 292 ? -3.857 -5.436 0.560 1.00 32.41 292 SER A CA 1
ATOM 2319 C C . SER A 1 292 ? -3.879 -6.863 1.138 1.00 32.41 292 SER A C 1
ATOM 2321 O O . SER A 1 292 ? -4.947 -7.474 1.224 1.00 32.41 292 SER A O 1
ATOM 2323 N N . THR A 1 293 ? -2.735 -7.406 1.558 1.00 32.56 293 THR A N 1
ATOM 2324 C CA . THR A 1 293 ? -2.573 -8.704 2.264 1.00 32.56 293 THR A CA 1
ATOM 2325 C C . THR A 1 293 ? -3.114 -8.693 3.699 1.00 32.56 293 THR A C 1
ATOM 2327 O O . THR A 1 293 ? -2.554 -9.273 4.624 1.00 32.56 293 THR A O 1
ATOM 2330 N N . MET A 1 294 ? -4.254 -8.038 3.889 1.00 30.88 294 MET A N 1
ATOM 2331 C CA . MET A 1 294 ? -4.922 -7.878 5.166 1.00 30.88 294 MET A CA 1
ATOM 2332 C C . MET A 1 294 ? -5.698 -9.155 5.505 1.00 30.88 294 MET A C 1
ATOM 2334 O O . MET A 1 294 ? -6.929 -9.199 5.482 1.00 30.88 294 MET A O 1
ATOM 2338 N N . TRP A 1 295 ? -4.972 -10.239 5.778 1.00 35.97 295 TRP A N 1
ATOM 2339 C CA . TRP A 1 295 ? -5.532 -11.314 6.588 1.00 35.97 295 TRP A CA 1
ATOM 2340 C C . TRP A 1 295 ? -5.916 -10.691 7.939 1.00 35.97 295 TRP A C 1
ATOM 2342 O O . TRP A 1 295 ? -5.171 -9.893 8.501 1.00 35.97 295 TRP A O 1
ATOM 2352 N N . LEU A 1 296 ? -7.135 -10.932 8.416 1.00 33.25 296 LEU A N 1
ATOM 2353 C CA . LEU A 1 296 ? -7.614 -10.244 9.613 1.00 33.25 296 LEU A CA 1
ATOM 2354 C C . LEU A 1 296 ? -7.333 -11.105 10.848 1.00 33.25 296 LEU A C 1
ATOM 2356 O O . LEU A 1 296 ? -7.716 -12.279 10.897 1.00 33.25 296 LEU A O 1
ATOM 2360 N N . TRP A 1 297 ? -6.639 -10.531 11.831 1.00 36.03 297 TRP A N 1
ATOM 2361 C CA . TRP A 1 297 ? -6.280 -11.216 13.072 1.00 36.03 297 TRP A CA 1
ATOM 2362 C C . TRP A 1 297 ? -7.472 -11.282 14.033 1.00 36.03 297 TRP A C 1
ATOM 2364 O O . TRP A 1 297 ? -8.304 -10.386 14.090 1.00 36.03 297 TRP A O 1
ATOM 2374 N N . LEU A 1 298 ? -7.554 -12.376 14.791 1.00 31.02 298 LEU A N 1
ATOM 2375 C CA . LEU A 1 298 ? -8.593 -12.608 15.793 1.00 31.02 298 LEU A CA 1
ATOM 2376 C C . LEU A 1 298 ? -8.027 -12.251 17.167 1.00 31.02 298 LEU A C 1
ATOM 2378 O O . LEU A 1 298 ? -7.216 -13.021 17.695 1.00 31.02 298 LEU A O 1
ATOM 2382 N N . ALA A 1 299 ? -8.494 -11.152 17.763 1.00 28.53 299 ALA A N 1
ATOM 2383 C CA . ALA A 1 299 ? -8.073 -10.695 19.087 1.00 28.53 299 ALA A CA 1
ATOM 2384 C C . ALA A 1 299 ? -8.574 -11.613 20.215 1.00 28.53 299 ALA A C 1
ATOM 2386 O O . ALA A 1 299 ? -9.508 -11.312 20.953 1.00 28.53 299 ALA A O 1
ATOM 2387 N N . SER A 1 300 ? -7.935 -12.776 20.355 1.00 33.12 300 SER A N 1
ATOM 2388 C CA . SER A 1 300 ? -8.236 -13.756 21.400 1.00 33.12 300 SER A CA 1
ATOM 2389 C C . SER A 1 300 ? -6.972 -14.455 21.905 1.00 33.12 300 SER A C 1
ATOM 2391 O O . SER A 1 300 ? -6.733 -15.633 21.647 1.00 33.12 300 SER A O 1
ATOM 2393 N N . ASN A 1 301 ? -6.184 -13.732 22.706 1.00 31.39 301 ASN A N 1
ATOM 2394 C CA . ASN A 1 301 ? -5.264 -14.345 23.663 1.00 31.39 301 ASN A CA 1
ATOM 2395 C C . ASN A 1 301 ? -6.030 -14.606 24.981 1.00 31.39 301 ASN A C 1
ATOM 2397 O O . ASN A 1 301 ? -6.195 -13.676 25.779 1.00 31.39 301 ASN A O 1
ATOM 2401 N N . PRO A 1 302 ? -6.509 -15.840 25.256 1.00 32.38 302 PRO A N 1
ATOM 2402 C CA . PRO A 1 302 ? -7.374 -16.127 26.406 1.00 32.38 302 PRO A CA 1
ATOM 2403 C C . PRO A 1 302 ? -6.686 -15.985 27.778 1.00 32.38 302 PRO A C 1
ATOM 2405 O O . PRO A 1 302 ? -7.318 -16.247 28.800 1.00 32.38 302 PRO A O 1
ATOM 2408 N N . TYR A 1 303 ? -5.414 -15.569 27.825 1.00 31.42 303 TYR A N 1
ATOM 2409 C CA . TYR A 1 303 ? -4.622 -15.450 29.051 1.00 31.42 303 TYR A CA 1
ATOM 2410 C C . TYR A 1 303 ? -4.156 -14.026 29.400 1.00 31.42 303 TYR A C 1
ATOM 2412 O O . TYR A 1 303 ? -3.460 -13.868 30.403 1.00 31.42 303 TYR A O 1
ATOM 2420 N N . LYS A 1 304 ? -4.534 -12.984 28.637 1.00 29.03 304 LYS A N 1
ATOM 2421 C CA . LYS A 1 304 ? -4.071 -11.600 28.897 1.00 29.03 304 LYS A CA 1
ATOM 2422 C C . LYS A 1 304 ? -5.129 -10.488 28.945 1.00 29.03 304 LYS A C 1
ATOM 2424 O O . LYS A 1 304 ? -4.758 -9.343 29.193 1.00 29.03 304 LYS A O 1
ATOM 2429 N N . LEU A 1 305 ? -6.430 -10.775 28.844 1.00 27.22 305 LEU A N 1
ATOM 2430 C CA . LEU A 1 305 ? -7.446 -9.728 29.024 1.00 27.22 305 LEU A CA 1
ATOM 2431 C C . LEU A 1 305 ? -7.695 -9.415 30.514 1.00 27.22 305 LEU A C 1
ATOM 2433 O O . LEU A 1 305 ? -8.575 -9.981 31.158 1.00 27.22 305 LEU A O 1
ATOM 2437 N N . ASN A 1 306 ? -6.904 -8.493 31.065 1.00 24.95 306 ASN A N 1
ATOM 2438 C CA . ASN A 1 306 ? -7.108 -7.915 32.400 1.00 24.95 306 ASN A CA 1
ATOM 2439 C C . ASN A 1 306 ? -7.176 -6.376 32.336 1.00 24.95 306 ASN A C 1
ATOM 2441 O O . ASN A 1 306 ? -6.639 -5.664 33.189 1.00 24.95 306 ASN A O 1
ATOM 2445 N N . ILE A 1 307 ? -7.850 -5.860 31.302 1.00 28.14 307 ILE A N 1
ATOM 2446 C CA . ILE A 1 307 ? -8.123 -4.431 31.137 1.00 28.14 307 ILE A CA 1
ATOM 2447 C C . ILE A 1 307 ? -9.154 -4.012 32.188 1.00 28.14 307 ILE A C 1
ATOM 2449 O O . ILE A 1 307 ? -10.353 -4.280 32.086 1.00 28.14 307 ILE A O 1
ATOM 2453 N N . ARG A 1 308 ? -8.674 -3.336 33.234 1.00 24.81 308 ARG A N 1
ATOM 2454 C CA . ARG A 1 308 ? -9.529 -2.670 34.220 1.00 24.81 308 ARG A CA 1
ATOM 2455 C C . ARG A 1 308 ? -10.115 -1.398 33.617 1.00 24.81 308 ARG A C 1
ATOM 2457 O O . ARG A 1 308 ? -9.569 -0.316 33.819 1.00 24.81 308 ARG A O 1
ATOM 2464 N N . LEU A 1 309 ? -11.276 -1.518 32.980 1.00 27.39 309 LEU A N 1
ATOM 2465 C CA . LEU A 1 309 ? -12.145 -0.371 32.725 1.00 27.39 309 LEU A CA 1
ATOM 2466 C C . LEU A 1 309 ? -12.546 0.268 34.067 1.00 27.39 309 LEU A C 1
ATOM 2468 O O . LEU A 1 309 ? -13.425 -0.229 34.776 1.00 27.39 309 LEU A O 1
ATOM 2472 N N . ARG A 1 310 ? -11.895 1.377 34.434 1.00 24.34 310 ARG A N 1
ATOM 2473 C CA . ARG A 1 310 ? -12.435 2.304 35.433 1.00 24.34 310 ARG A CA 1
ATOM 2474 C C . ARG A 1 310 ? -13.393 3.252 34.728 1.00 24.34 310 ARG A C 1
ATOM 2476 O O . ARG A 1 310 ? -12.965 4.203 34.092 1.00 24.34 310 ARG A O 1
ATOM 2483 N N . LEU A 1 311 ? -14.684 2.994 34.899 1.00 30.08 311 LEU A N 1
ATOM 2484 C CA . LEU A 1 311 ? -15.722 3.989 34.664 1.00 30.08 311 LEU A CA 1
ATOM 2485 C C . LEU A 1 311 ? -15.605 5.105 35.712 1.00 30.08 311 LEU A C 1
ATOM 2487 O O . LEU A 1 311 ? -15.769 4.827 36.905 1.00 30.08 311 LEU A O 1
ATOM 2491 N N . GLN A 1 312 ? -15.376 6.338 35.260 1.00 32.69 312 GLN A N 1
ATOM 2492 C CA . GLN A 1 312 ? -15.966 7.564 35.813 1.00 32.69 312 GLN A CA 1
ATOM 2493 C C . GLN A 1 312 ? -15.862 8.704 34.801 1.00 32.69 312 GLN A C 1
ATOM 2495 O O . GLN A 1 312 ? -14.764 8.854 34.229 1.00 32.69 312 GLN A O 1
#

Solvent-accessible surface area (backbone atoms only — not comparable to full-atom values): 17991 Å² total; per-residue (Å²): 133,82,78,90,44,74,65,58,58,50,72,74,42,97,62,68,62,93,80,61,87,82,87,91,72,72,61,70,71,65,50,32,20,32,38,36,39,43,76,38,38,40,71,82,75,43,67,33,30,43,35,54,45,38,74,54,105,35,74,41,30,50,48,39,26,66,50,51,25,63,77,71,73,40,52,74,45,82,47,100,47,48,41,41,43,38,33,50,50,31,32,22,59,28,38,34,40,26,21,43,53,54,56,65,68,35,64,92,52,55,72,70,54,52,48,48,51,39,29,76,73,67,52,32,79,43,76,50,68,37,78,57,44,78,81,61,98,74,51,36,35,35,54,43,30,36,53,74,41,60,41,30,33,38,30,50,37,56,53,92,84,44,96,44,32,67,48,36,51,51,54,46,50,53,47,46,72,36,69,22,77,67,76,42,58,27,48,69,43,64,35,71,26,80,82,51,56,31,50,50,16,31,32,42,47,60,60,32,32,42,28,39,32,83,91,51,98,50,43,66,62,40,49,46,41,50,43,69,74,39,75,88,44,51,66,42,79,42,79,70,94,62,42,46,88,46,39,52,31,39,50,44,58,68,83,68,81,66,83,28,55,68,56,74,64,70,78,71,94,69,84,92,65,102,64,92,81,80,81,66,68,58,78,47,91,56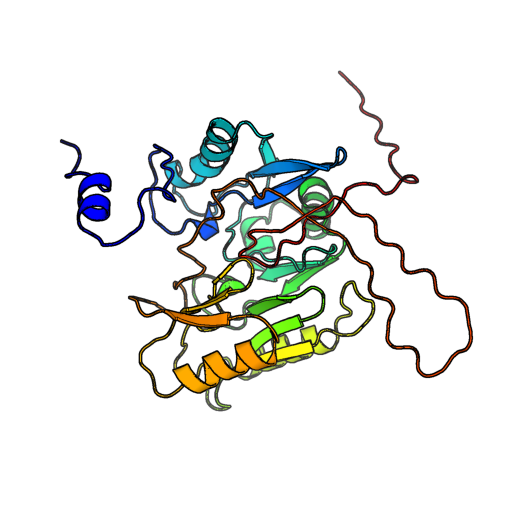,61,51,72,39,48,61,37,61,46,67,46,70,61,70,66,95,86,69,86,76,81,78,82,76,88,127

Mean predicted aligned error: 9.55 Å

Nearest PDB structures (foldseek):
  6i0x-assembly1_A  TM=9.699E-01  e=5.508E-34  Porphyromonas gingivalis W83
  4ytb-assembly1_A  TM=9.693E-01  e=4.581E-34  Porphyromonas gingivalis W83
  5ak7-assembly1_A  TM=9.691E-01  e=1.565E-33  Porphyromonas gingivalis
  5ak8-assembly1_A  TM=9.690E-01  e=2.000E-33  Porphyromonas gingivalis
  4ytg-assembly1_A  TM=9.690E-01  e=2.405E-33  Porphyromonas gingivalis W83

Radius of gyration: 20.16 Å; Cα contacts (8 Å, |Δi|>4): 582; chains: 1; bounding box: 49×62×58 Å

Sequence (312 aa):
MLPINTKTRVLTSPIAIANCDFIIAPSNSYWTRDYGPWYVLDGNDEIGIVDFEYNRPRPADNAIPAKVAQELGINLFVMDIETAGGNYMCNGMGIASSTDLIWLENNGYTHAEIDQIFEDYLGIEEYHVLPDPNNTYIDHIDCWGKFLDVDKVMIRSVPASHAQYDEIEETAAYYAEQISSYGTPFEVYRVYTPNDQPYTNSLILNKKVIVPIMNSQWDDEALAAYQEAMPGYEVVGFTGSWESTDALHCRWPLTRKPCLVTKWLGLPEVGNLLMPYIAVQKVLLMLVCCTSTMWLWLASNPYKLNIRLRLQ

Foldseek 3Di:
DPPPDPPVVCVPDPDDCVPDDDQDFDWPDQLCQFLPWDWFQEQVRFIATEQEAEQDPIVRSSCVNVSLCVVQVHHYDYQDFYTTNLQWFALQLQEIEGECVRCVRPVVDDPVVVVVSCCVPAVHPYYHYHHQLVPDPQRGCLLAKADPHQQEMEGEAEPPVDPSHVVSVVVLVVQQPDAGSLRHGHDYFYAYQHPLQRQSLWWDFQQEIEGEDDPDPRRVVSQVSSCVRRPRGHYYYDYDPDDSNGDDNSRDHPSDGFPFAWDWRDDPDDPDDPDDDDGDTPDPPGTGRDGGSNRHDNPDPPPPPPDPPDDD